Protein AF-S7PYQ0-F1 (afdb_monomer)

Nearest PDB structures (foldseek):
  3lf5-assembly1_A  TM=9.690E-01  e=8.064E-12  Homo sapiens
  8tgb-assembly2_B  TM=9.389E-01  e=3.617E-11  Oryza sativa Japonica Group
  2i89-assembly3_C  TM=8.580E-01  e=1.262E-07  Rattus norvegicus
  2ibj-assembly1_A  TM=8.637E-01  e=1.438E-07  Musca domestica
  1cyo-assembly1_A  TM=8.491E-01  e=2.270E-07  Bos taurus

Structure (mmCIF, N/CA/C/O backbone):
data_AF-S7PYQ0-F1
#
_entry.id   AF-S7PYQ0-F1
#
loop_
_atom_site.group_PDB
_atom_site.id
_atom_site.type_symbol
_atom_site.label_atom_id
_atom_site.label_alt_id
_atom_site.label_comp_id
_atom_site.label_asym_id
_atom_site.label_entity_id
_atom_site.label_seq_id
_atom_site.pdbx_PDB_ins_code
_atom_site.Cartn_x
_atom_site.Cartn_y
_atom_site.Cartn_z
_atom_site.occupancy
_atom_site.B_iso_or_equiv
_atom_site.auth_seq_id
_atom_site.auth_comp_id
_atom_site.auth_asym_id
_atom_site.auth_atom_id
_atom_site.pdbx_PDB_model_num
ATOM 1 N N . MET A 1 1 ? -41.844 -44.308 29.711 1.00 51.78 1 MET A N 1
ATOM 2 C CA . MET A 1 1 ? -41.879 -43.709 28.362 1.00 51.78 1 MET A CA 1
ATOM 3 C C . MET A 1 1 ? -42.230 -42.239 28.506 1.00 51.78 1 MET A C 1
ATOM 5 O O . MET A 1 1 ? -43.308 -41.941 29.000 1.00 51.78 1 MET A O 1
ATOM 9 N N . SER A 1 2 ? -41.301 -41.345 28.179 1.00 59.66 2 SER A N 1
ATOM 10 C CA . SER A 1 2 ? -41.496 -39.891 28.259 1.00 59.66 2 SER A CA 1
ATOM 11 C C . SER A 1 2 ? -42.365 -39.389 27.097 1.00 59.66 2 SER A C 1
ATOM 13 O O . SER A 1 2 ? -42.180 -39.882 25.983 1.00 59.66 2 SER A O 1
ATOM 15 N N . PRO A 1 3 ? -43.276 -38.420 27.299 1.00 62.03 3 PRO A N 1
ATOM 16 C CA . PRO A 1 3 ? -43.947 -37.753 26.190 1.00 62.03 3 PRO A CA 1
ATOM 17 C C . PRO A 1 3 ? -43.006 -36.741 25.517 1.00 62.03 3 PRO A C 1
ATOM 19 O O . PRO A 1 3 ? -42.292 -35.994 26.187 1.00 62.03 3 PRO A O 1
ATOM 22 N N . ALA A 1 4 ? -42.994 -36.752 24.184 1.00 67.38 4 ALA A N 1
ATOM 23 C CA . ALA A 1 4 ? -42.226 -35.833 23.349 1.00 67.38 4 ALA A CA 1
ATOM 24 C C . ALA A 1 4 ? -42.815 -34.404 23.391 1.00 67.38 4 ALA A C 1
ATOM 26 O O . ALA A 1 4 ? -44.036 -34.259 23.498 1.00 67.38 4 ALA A O 1
ATOM 27 N N . PRO A 1 5 ? -41.983 -33.350 23.297 1.00 67.81 5 PRO A N 1
ATOM 28 C CA . PRO A 1 5 ? -42.461 -31.971 23.241 1.00 67.81 5 PRO A CA 1
ATOM 29 C C . PRO A 1 5 ? -43.091 -31.638 21.871 1.00 67.81 5 PRO A C 1
ATOM 31 O O . PRO A 1 5 ? -42.681 -32.206 20.856 1.00 67.81 5 PRO A O 1
ATOM 34 N N . PRO A 1 6 ? -44.072 -30.715 21.818 1.00 64.56 6 PRO A N 1
ATOM 35 C CA . PRO A 1 6 ? -44.697 -30.283 20.569 1.00 64.56 6 PRO A CA 1
ATOM 36 C C . PRO A 1 6 ? -43.739 -29.428 19.723 1.00 64.56 6 PRO A C 1
ATOM 38 O O . PRO A 1 6 ? -42.989 -28.606 20.249 1.00 64.56 6 PRO A O 1
ATOM 41 N N . ALA A 1 7 ? -43.777 -29.628 18.404 1.00 68.50 7 ALA A N 1
ATOM 42 C CA . ALA A 1 7 ? -42.989 -28.876 17.429 1.00 68.50 7 ALA A CA 1
ATOM 43 C C . ALA A 1 7 ? -43.447 -27.401 17.331 1.00 68.50 7 ALA A C 1
ATOM 45 O O . ALA A 1 7 ? -44.652 -27.143 17.400 1.00 68.50 7 ALA A O 1
ATOM 46 N N . PRO A 1 8 ? -42.527 -26.433 17.150 1.00 59.94 8 PRO A N 1
ATOM 47 C CA . PRO A 1 8 ? -42.876 -25.026 16.962 1.00 59.94 8 PRO A CA 1
ATOM 48 C C . PRO A 1 8 ? -43.425 -24.747 15.550 1.00 59.94 8 PRO A C 1
ATOM 50 O O . PRO A 1 8 ? -42.997 -25.353 14.568 1.00 59.94 8 PRO A O 1
ATOM 53 N N . ALA A 1 9 ? -44.390 -23.826 15.475 1.00 65.44 9 ALA A N 1
ATOM 54 C CA . ALA A 1 9 ? -45.051 -23.362 14.253 1.00 65.44 9 ALA A CA 1
ATOM 55 C C . ALA A 1 9 ? -44.081 -22.644 13.283 1.00 65.44 9 ALA A C 1
ATOM 57 O O . ALA A 1 9 ? -43.106 -22.050 13.745 1.00 65.44 9 ALA A O 1
ATOM 58 N N . PRO A 1 10 ? -44.338 -22.656 11.959 1.00 59.62 10 PRO A N 1
ATOM 59 C CA . PRO A 1 10 ? -43.508 -21.941 10.992 1.00 59.62 10 PRO A CA 1
ATOM 60 C C . PRO A 1 10 ? -43.774 -20.426 11.032 1.00 59.62 10 PRO A C 1
ATOM 62 O O . PRO A 1 10 ? -44.920 -19.984 10.951 1.00 59.62 10 PRO A O 1
ATOM 65 N N . GLU A 1 11 ? -42.705 -19.636 11.140 1.00 59.31 11 GLU A N 1
ATOM 66 C CA . GLU A 1 11 ? -42.735 -18.176 10.994 1.00 59.31 11 GLU A CA 1
ATOM 67 C C . GLU A 1 11 ? -43.002 -17.757 9.530 1.00 59.31 11 GLU A C 1
ATOM 69 O O . GLU A 1 11 ? -42.618 -18.476 8.601 1.00 59.31 11 GLU A O 1
ATOM 74 N N . PRO A 1 12 ? -43.670 -16.609 9.295 1.00 56.03 12 PRO A N 1
ATOM 75 C CA . PRO A 1 12 ? -44.055 -16.159 7.961 1.00 56.03 12 PRO A CA 1
ATOM 76 C C . PRO A 1 12 ? -42.861 -15.625 7.154 1.00 56.03 12 PRO A C 1
ATOM 78 O O . PRO A 1 12 ? -42.094 -14.778 7.608 1.00 56.03 12 PRO A O 1
ATOM 81 N N . THR A 1 13 ? -42.744 -16.095 5.915 1.00 50.16 13 THR A N 1
ATOM 82 C CA . THR A 1 13 ? -41.804 -15.607 4.896 1.00 50.16 13 THR A CA 1
ATOM 83 C C . THR A 1 13 ? -42.065 -14.133 4.544 1.00 50.16 13 THR A C 1
ATOM 85 O O . THR A 1 13 ? -43.224 -13.790 4.299 1.00 50.16 13 THR A O 1
ATOM 88 N N . PRO A 1 14 ? -41.042 -13.264 4.428 1.00 47.12 14 PRO A N 1
ATOM 89 C CA . PRO A 1 14 ? -41.227 -11.920 3.890 1.00 47.12 14 PRO A CA 1
ATOM 90 C C . PRO A 1 14 ? -41.387 -11.959 2.361 1.00 47.12 14 PRO A C 1
ATOM 92 O O . PRO A 1 14 ? -40.495 -12.400 1.635 1.00 47.12 14 PRO A O 1
ATOM 95 N N . SER A 1 15 ? -42.545 -11.497 1.890 1.00 49.06 15 SER A N 1
ATOM 96 C CA . SER A 1 15 ? -42.868 -11.254 0.483 1.00 49.06 15 SER A CA 1
ATOM 97 C C . SER A 1 15 ? -42.013 -10.120 -0.084 1.00 49.06 15 SER A C 1
ATOM 99 O O . SER A 1 15 ? -41.954 -9.036 0.492 1.00 49.06 15 SER A O 1
ATOM 101 N N . VAL A 1 16 ? -41.372 -10.362 -1.226 1.00 47.47 16 VAL A N 1
ATOM 102 C CA . VAL A 1 16 ? -40.674 -9.336 -2.010 1.00 47.47 16 VAL A CA 1
ATOM 103 C C . VAL A 1 16 ? -41.664 -8.789 -3.039 1.00 47.47 16 VAL A C 1
ATOM 105 O O . VAL A 1 16 ? -42.005 -9.484 -3.994 1.00 47.47 16 VAL A O 1
ATOM 108 N N . GLU A 1 17 ? -42.152 -7.566 -2.825 1.00 45.47 17 GLU A N 1
ATOM 109 C CA . GLU A 1 17 ? -42.854 -6.786 -3.849 1.00 45.47 17 GLU A CA 1
ATOM 110 C C . GLU A 1 17 ? -41.834 -6.281 -4.876 1.00 45.47 17 GLU A C 1
ATOM 112 O O . GLU A 1 17 ? -40.910 -5.531 -4.559 1.00 45.47 17 GLU A O 1
ATOM 117 N N . VAL A 1 18 ? -41.999 -6.738 -6.114 1.00 44.53 18 VAL A N 1
ATOM 118 C CA . VAL A 1 18 ? -41.287 -6.250 -7.294 1.00 44.53 18 VAL A CA 1
ATOM 119 C C . VAL A 1 18 ? -42.045 -5.024 -7.794 1.00 44.53 18 VAL A C 1
ATOM 121 O O . VAL A 1 18 ? -43.186 -5.147 -8.228 1.00 44.53 18 VAL A O 1
ATOM 124 N N . VAL A 1 19 ? -41.423 -3.848 -7.712 1.00 45.53 19 VAL A N 1
ATOM 125 C CA . VAL A 1 19 ? -41.952 -2.616 -8.310 1.00 45.53 19 VAL A CA 1
ATOM 126 C C . VAL A 1 19 ? -41.327 -2.454 -9.694 1.00 45.53 19 VAL A C 1
ATOM 128 O O . VAL A 1 19 ? -40.112 -2.293 -9.819 1.00 45.53 19 VAL A O 1
ATOM 131 N N . GLU A 1 20 ? -42.166 -2.547 -10.725 1.00 49.53 20 GLU A N 1
ATOM 132 C CA . GLU A 1 20 ? -41.850 -2.207 -12.116 1.00 49.53 20 GLU A CA 1
ATOM 133 C C . GLU A 1 20 ? -41.595 -0.693 -12.263 1.00 49.53 20 GLU A C 1
ATOM 135 O O . GLU A 1 20 ? -42.280 0.102 -11.615 1.00 49.53 20 GLU A O 1
ATOM 140 N N . PRO A 1 21 ? -40.651 -0.250 -13.114 1.00 47.22 21 PRO A N 1
ATOM 141 C CA . PRO A 1 21 ? -40.500 1.164 -13.430 1.00 47.22 21 PRO A CA 1
ATOM 142 C C . PRO A 1 21 ? -41.501 1.590 -14.515 1.00 47.22 21 PRO A C 1
ATOM 144 O O . PRO A 1 21 ? -41.584 0.971 -15.574 1.00 47.22 21 PRO A O 1
ATOM 147 N N . GLN A 1 22 ? -42.245 2.663 -14.238 1.00 38.47 22 GLN A N 1
ATOM 148 C CA . GLN A 1 22 ? -43.145 3.319 -15.186 1.00 38.47 22 GLN A CA 1
ATOM 149 C C . GLN A 1 22 ? -42.360 4.257 -16.115 1.00 38.47 22 GLN A C 1
ATOM 151 O O . GLN A 1 22 ? -41.608 5.112 -15.646 1.00 38.47 22 GLN A O 1
ATOM 156 N N . ASP A 1 23 ? -42.568 4.071 -17.420 1.00 44.78 23 ASP A N 1
ATOM 157 C CA . ASP A 1 23 ? -42.323 5.043 -18.486 1.00 44.78 23 ASP A CA 1
ATOM 158 C C . ASP A 1 23 ? -43.187 6.291 -18.264 1.00 44.78 23 ASP A C 1
ATOM 160 O O . ASP A 1 23 ? -44.405 6.173 -18.151 1.00 44.78 23 ASP A O 1
ATOM 164 N N . ASP A 1 24 ? -42.577 7.474 -18.291 1.00 42.03 24 ASP A N 1
ATOM 165 C CA . ASP A 1 24 ? -43.258 8.670 -18.778 1.00 42.03 24 ASP A CA 1
ATOM 166 C C . ASP A 1 24 ? -42.262 9.528 -19.560 1.00 42.03 24 ASP A C 1
ATOM 168 O O . ASP A 1 24 ? -41.144 9.823 -19.130 1.00 42.03 24 ASP A O 1
ATOM 172 N N . SER A 1 25 ? -42.690 9.825 -20.776 1.00 36.09 25 SER A N 1
ATOM 173 C CA . SER A 1 25 ? -41.955 10.416 -21.874 1.00 36.09 25 SER A CA 1
ATOM 174 C C . SER A 1 25 ? -42.576 11.780 -22.118 1.00 36.09 25 SER A C 1
ATOM 176 O O . SER A 1 25 ? -43.709 11.824 -22.578 1.00 36.09 25 SER A O 1
ATOM 178 N N . ASP A 1 26 ? -41.834 12.865 -21.893 1.00 44.50 26 ASP A N 1
ATOM 179 C CA . ASP A 1 26 ? -42.203 14.187 -22.401 1.00 44.50 26 ASP A CA 1
ATOM 180 C C . ASP A 1 26 ? -41.042 14.786 -23.202 1.00 44.50 26 ASP A C 1
ATOM 182 O O . ASP A 1 26 ? -39.945 15.054 -22.706 1.00 44.50 26 ASP A O 1
ATOM 186 N N . ASP A 1 27 ? -41.348 14.911 -24.487 1.00 37.69 27 ASP A N 1
ATOM 187 C CA . ASP A 1 27 ? -40.616 15.492 -25.599 1.00 37.69 27 ASP A CA 1
ATOM 188 C C . ASP A 1 27 ? -40.580 17.023 -25.476 1.00 37.69 27 ASP A C 1
ATOM 190 O O . ASP A 1 27 ? -41.619 17.659 -25.333 1.00 37.69 27 ASP A O 1
ATOM 194 N N . GLU A 1 28 ? -39.396 17.624 -25.591 1.00 45.97 28 GLU A N 1
ATOM 195 C CA . GLU A 1 28 ? -39.261 18.976 -26.139 1.00 45.97 28 GLU A CA 1
ATOM 196 C C . GLU A 1 28 ? -38.153 18.929 -27.190 1.00 45.97 28 GLU A C 1
ATOM 198 O O . GLU A 1 28 ? -36.952 18.832 -26.918 1.00 45.97 28 GLU A O 1
ATOM 203 N N . THR A 1 29 ? -38.622 18.931 -28.430 1.00 44.19 29 THR A N 1
ATOM 204 C CA . THR A 1 29 ? -37.847 18.909 -29.656 1.00 44.19 29 THR A CA 1
ATOM 205 C C . THR A 1 29 ? -37.134 20.253 -29.866 1.00 44.19 29 THR A C 1
ATOM 207 O O . THR A 1 29 ? -37.759 21.240 -30.247 1.00 44.19 29 THR A O 1
ATOM 210 N N . VAL A 1 30 ? -35.801 20.273 -29.754 1.00 47.19 30 VAL A N 1
ATOM 211 C CA . VAL A 1 30 ? -34.944 21.257 -30.446 1.00 47.19 30 VAL A CA 1
ATOM 212 C C . VAL A 1 30 ? -34.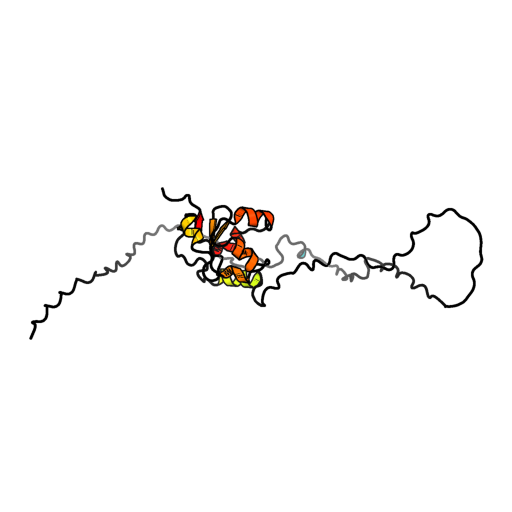018 20.546 -31.432 1.00 47.19 30 VAL A C 1
ATOM 214 O O . VAL A 1 30 ? -32.891 20.162 -31.143 1.00 47.19 30 VAL A O 1
ATOM 217 N N . LYS A 1 31 ? -34.562 20.369 -32.634 1.00 42.94 31 LYS A N 1
ATOM 218 C CA . LYS A 1 31 ? -33.848 20.346 -33.915 1.00 42.94 31 LYS A CA 1
ATOM 219 C C . LYS A 1 31 ? -33.028 21.652 -34.028 1.00 42.94 31 LYS A C 1
ATOM 221 O O . LYS A 1 31 ? -33.532 22.704 -33.654 1.00 42.94 31 LYS A O 1
ATOM 226 N N . ASP A 1 32 ? -31.763 21.685 -34.441 1.00 38.59 32 ASP A N 1
ATOM 227 C CA . ASP A 1 32 ? -31.315 21.291 -35.773 1.00 38.59 32 ASP A CA 1
ATOM 228 C C . ASP A 1 32 ? -29.765 21.421 -35.898 1.00 38.59 32 ASP A C 1
ATOM 230 O O . ASP A 1 32 ? -29.163 22.369 -35.397 1.00 38.59 32 ASP A O 1
ATOM 234 N N . GLU A 1 33 ? -29.171 20.446 -36.602 1.00 47.34 33 GLU A N 1
ATOM 235 C CA . GLU A 1 33 ? -27.943 20.457 -37.437 1.00 47.34 33 GLU A CA 1
ATOM 236 C C . GLU A 1 33 ? -26.549 20.798 -36.849 1.00 47.34 33 GLU A C 1
ATOM 238 O O . GLU A 1 33 ? -26.145 21.954 -36.771 1.00 47.34 33 GLU A O 1
ATOM 243 N N . HIS A 1 34 ? -25.707 19.765 -36.674 1.00 48.41 34 HIS A N 1
ATOM 244 C CA . HIS A 1 34 ? -24.419 19.691 -37.390 1.00 48.41 34 HIS A CA 1
ATOM 245 C C . HIS A 1 34 ? -23.888 18.243 -37.447 1.00 48.41 34 HIS A C 1
ATOM 247 O O . HIS A 1 34 ? -23.404 17.707 -36.457 1.00 48.41 34 HIS A O 1
ATOM 253 N N . SER A 1 35 ? -24.058 17.637 -38.625 1.00 46.25 35 SER A N 1
ATOM 254 C CA . SER A 1 35 ? -23.230 16.605 -39.274 1.00 46.25 35 SER A CA 1
ATOM 255 C C . SER A 1 35 ? -22.251 15.772 -38.433 1.00 46.25 35 SER A C 1
ATOM 257 O O . SER A 1 35 ? -21.251 16.282 -37.930 1.00 46.25 35 SER A O 1
ATOM 259 N N . ASP A 1 36 ? -22.485 14.456 -38.464 1.00 52.16 36 ASP A N 1
ATOM 260 C CA . ASP A 1 36 ? -21.473 13.401 -38.400 1.00 52.16 36 ASP A CA 1
ATOM 261 C C . ASP A 1 36 ? -20.170 13.789 -39.111 1.00 52.16 36 ASP A C 1
ATOM 263 O O . ASP A 1 36 ? -20.138 13.940 -40.332 1.00 52.16 36 ASP A O 1
ATOM 267 N N . ASP A 1 37 ? -19.082 13.855 -38.349 1.00 50.97 37 ASP A N 1
ATOM 268 C CA . ASP A 1 37 ? -17.736 13.608 -38.862 1.00 50.97 37 ASP A CA 1
ATOM 269 C C . ASP A 1 37 ? -16.906 12.980 -37.726 1.00 50.97 37 ASP A C 1
ATOM 271 O O . ASP A 1 37 ? -15.962 13.556 -37.184 1.00 50.97 37 ASP A O 1
ATOM 275 N N . ASP A 1 38 ? -17.300 11.762 -37.328 1.00 59.62 38 ASP A N 1
ATOM 276 C CA . ASP A 1 38 ? -16.468 10.820 -36.558 1.00 59.62 38 ASP A CA 1
ATOM 277 C C . ASP A 1 38 ? -15.380 10.234 -37.484 1.00 59.62 38 ASP A C 1
ATOM 279 O O . ASP A 1 38 ? -15.259 9.031 -37.717 1.00 59.62 38 ASP A O 1
ATOM 283 N N . GLN A 1 39 ? -14.613 11.130 -38.106 1.00 55.75 39 GLN A N 1
ATOM 284 C CA . GLN A 1 39 ? -13.459 10.790 -38.914 1.00 55.75 39 GLN A CA 1
ATOM 285 C C . GLN A 1 39 ? -12.224 10.993 -38.030 1.00 55.75 39 GLN A C 1
ATOM 287 O O . GLN A 1 39 ? -11.944 12.120 -37.603 1.00 55.75 39 GLN A O 1
ATOM 292 N N . PRO A 1 40 ? -11.445 9.934 -37.735 1.00 54.66 40 PRO A N 1
ATOM 293 C CA . PRO A 1 40 ? -10.231 10.096 -36.952 1.00 54.66 40 PRO A CA 1
ATOM 294 C C . PRO A 1 40 ? -9.313 11.087 -37.678 1.00 54.66 40 PRO A C 1
ATOM 296 O O . PRO A 1 40 ? -9.201 11.019 -38.909 1.00 54.66 40 PRO A O 1
ATOM 299 N N . PRO A 1 41 ? -8.644 12.010 -36.959 1.00 57.03 41 PRO A N 1
ATOM 300 C CA . PRO A 1 41 ? -7.782 12.987 -37.601 1.00 57.03 41 PRO A CA 1
ATOM 301 C C . PRO A 1 41 ? -6.747 12.237 -38.437 1.00 57.03 41 PRO A C 1
ATOM 303 O O . PRO A 1 41 ? -5.990 11.414 -37.916 1.00 57.03 41 PRO A O 1
ATOM 306 N N . ALA A 1 42 ? -6.732 12.494 -39.747 1.00 64.56 42 ALA A N 1
ATOM 307 C CA . ALA A 1 42 ? -5.732 11.919 -40.626 1.00 64.56 42 ALA A CA 1
ATOM 308 C C . ALA A 1 42 ? -4.363 12.387 -40.132 1.00 64.56 42 ALA A C 1
ATOM 310 O O . ALA A 1 42 ? -4.027 13.571 -40.199 1.00 64.56 42 ALA A O 1
ATOM 311 N N . PHE A 1 43 ? -3.585 11.456 -39.584 1.00 56.38 43 PHE A N 1
ATOM 312 C CA . PHE A 1 43 ? -2.208 11.741 -39.245 1.00 56.38 43 PHE A CA 1
ATOM 313 C C . PHE A 1 43 ? -1.416 11.872 -40.546 1.00 56.38 43 PHE A C 1
ATOM 315 O O . PHE A 1 43 ? -1.484 10.982 -41.398 1.00 56.38 43 PHE A O 1
ATOM 322 N N . PRO A 1 44 ? -0.638 12.949 -40.700 1.00 64.81 44 PRO A N 1
ATOM 323 C CA . PRO A 1 44 ? -0.335 13.968 -39.694 1.00 64.81 44 PRO A CA 1
ATOM 324 C C . PRO A 1 44 ? -1.271 15.194 -39.715 1.00 64.81 44 PRO A C 1
ATOM 326 O O . PRO A 1 44 ? -1.745 15.606 -40.770 1.00 64.81 44 PRO A O 1
ATOM 329 N N . ALA A 1 45 ? -1.486 15.793 -38.534 1.00 60.62 45 ALA A N 1
ATOM 330 C CA . ALA A 1 45 ? -2.404 16.915 -38.297 1.00 60.62 45 ALA A CA 1
ATOM 331 C C . ALA A 1 45 ? -2.230 18.092 -39.282 1.00 60.62 45 ALA A C 1
ATOM 333 O O . ALA A 1 45 ? -1.138 18.325 -39.793 1.00 60.62 45 ALA A O 1
ATOM 334 N N . LEU A 1 46 ? -3.289 18.887 -39.488 1.00 58.28 46 LEU A N 1
ATOM 335 C CA . LEU A 1 46 ? -3.330 20.018 -40.438 1.00 58.28 46 LEU A CA 1
ATOM 336 C C . LEU A 1 46 ? -2.198 21.048 -40.264 1.00 58.28 46 LEU A C 1
ATOM 338 O O . LEU A 1 46 ? -1.766 21.645 -41.247 1.00 58.28 46 LEU A O 1
ATOM 342 N N . SER A 1 47 ? -1.684 21.212 -39.043 1.00 58.97 47 SER A N 1
ATOM 343 C CA . SER A 1 47 ? -0.558 22.105 -38.723 1.00 58.97 47 SER A CA 1
ATOM 344 C C . SER A 1 47 ? 0.792 21.379 -38.645 1.00 58.97 47 SER A C 1
ATOM 346 O O . SER A 1 47 ? 1.782 21.952 -38.192 1.00 58.97 47 SER A O 1
ATOM 348 N N . SER A 1 48 ? 0.848 20.102 -39.034 1.00 51.84 48 SER A N 1
ATOM 349 C CA . SER A 1 48 ? 2.068 19.304 -38.982 1.00 51.84 48 SER A CA 1
ATOM 350 C C . SER A 1 48 ? 3.020 19.700 -40.102 1.00 51.84 48 SER A C 1
ATOM 352 O O . SER A 1 48 ? 2.662 19.723 -41.283 1.00 51.84 48 SER A O 1
ATOM 354 N N . ALA A 1 49 ? 4.280 19.917 -39.728 1.00 58.44 49 ALA A N 1
ATOM 355 C CA . ALA A 1 49 ? 5.380 20.212 -40.643 1.00 58.44 49 ALA A CA 1
ATOM 356 C C . ALA A 1 49 ? 5.576 19.141 -41.740 1.00 58.44 49 ALA A C 1
ATOM 358 O O . ALA A 1 49 ? 6.241 19.395 -42.739 1.00 58.44 49 ALA A O 1
ATOM 359 N N . GLN A 1 50 ? 4.971 17.958 -41.588 1.00 59.62 50 GLN A N 1
ATOM 360 C CA . GLN A 1 50 ? 5.041 16.847 -42.540 1.00 59.62 50 GLN A CA 1
ATOM 361 C C . GLN A 1 50 ? 4.221 17.050 -43.832 1.00 59.62 50 GLN A C 1
ATOM 363 O O . GLN A 1 50 ? 4.386 16.263 -44.760 1.00 59.62 50 GLN A O 1
ATOM 368 N N . ARG A 1 51 ? 3.348 18.070 -43.926 1.00 58.91 51 ARG A N 1
ATOM 369 C CA . ARG A 1 51 ? 2.465 18.286 -45.098 1.00 58.91 51 ARG A CA 1
ATOM 370 C C . ARG A 1 51 ? 2.931 19.385 -46.069 1.00 58.91 51 ARG A C 1
ATOM 372 O O . ARG A 1 51 ? 2.294 19.594 -47.099 1.00 58.91 51 ARG A O 1
ATOM 379 N N . ALA A 1 52 ? 4.029 20.087 -45.788 1.00 50.16 52 ALA A N 1
ATOM 380 C CA . ALA A 1 52 ? 4.564 21.095 -46.704 1.00 50.16 52 ALA A CA 1
ATOM 381 C C . ALA A 1 52 ? 5.301 20.429 -47.890 1.00 50.16 52 ALA A C 1
ATOM 383 O O . ALA A 1 52 ? 6.364 19.840 -47.714 1.00 50.16 52 ALA A O 1
ATOM 384 N N . GLY A 1 53 ? 4.741 20.514 -49.102 1.00 56.09 53 GLY A N 1
ATOM 385 C CA . GLY A 1 53 ? 5.461 20.280 -50.371 1.00 56.09 53 GLY A CA 1
ATOM 386 C C . GLY A 1 53 ? 5.869 21.611 -51.036 1.00 56.09 53 GLY A C 1
ATOM 387 O O . GLY A 1 53 ? 5.407 22.649 -50.560 1.00 56.09 53 GLY A O 1
ATOM 388 N N . PRO A 1 54 ? 6.663 21.644 -52.135 1.00 53.09 54 PRO A N 1
ATOM 389 C CA . PRO A 1 54 ? 7.094 20.537 -52.996 1.00 53.09 54 PRO A CA 1
ATOM 390 C C . PRO A 1 54 ? 8.629 20.364 -53.146 1.00 53.09 54 PRO A C 1
ATOM 392 O O . PRO A 1 54 ? 9.420 21.280 -52.954 1.00 53.09 54 PRO A O 1
ATOM 395 N N . SER A 1 55 ? 9.012 19.148 -53.553 1.00 51.12 55 SER A N 1
ATOM 396 C CA . SER A 1 55 ? 10.265 18.723 -54.210 1.00 51.12 55 SER A CA 1
ATOM 397 C C . SER A 1 55 ? 11.608 19.308 -53.738 1.00 51.12 55 SER A C 1
ATOM 399 O O . SER A 1 55 ? 12.173 20.212 -54.345 1.00 51.12 55 SER A O 1
ATOM 401 N N . SER A 1 56 ? 12.242 18.618 -52.799 1.00 46.22 56 SER A N 1
ATOM 402 C CA . SER A 1 56 ? 13.571 18.055 -53.048 1.00 46.22 56 SER A CA 1
ATOM 403 C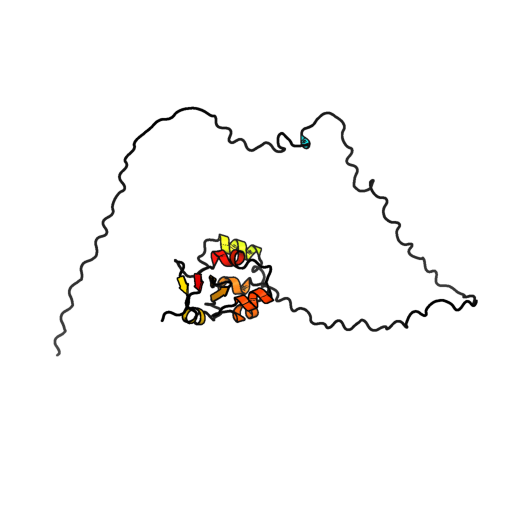 C . SER A 1 56 ? 13.757 16.938 -52.041 1.00 46.22 56 SER A C 1
ATOM 405 O O . SER A 1 56 ? 13.602 17.155 -50.843 1.00 46.22 56 SER A O 1
ATOM 407 N N . VAL A 1 57 ? 13.994 15.727 -52.529 1.00 56.44 57 VAL A N 1
ATOM 408 C CA . VAL A 1 57 ? 14.281 14.566 -51.689 1.00 56.44 57 VAL A CA 1
ATOM 409 C C . VAL A 1 57 ? 15.434 14.954 -50.757 1.00 56.44 57 VAL A C 1
ATOM 411 O O . VAL A 1 57 ? 16.533 15.192 -51.268 1.00 56.44 57 VAL A O 1
ATOM 414 N N . PRO A 1 58 ? 15.266 15.032 -49.423 1.00 50.03 58 PRO A N 1
ATOM 415 C CA . PRO A 1 58 ? 16.438 15.033 -48.582 1.00 50.03 58 PRO A CA 1
ATOM 416 C C . PRO A 1 58 ? 17.009 13.629 -48.737 1.00 50.03 58 PRO A C 1
ATOM 418 O O . PRO A 1 58 ? 16.383 12.636 -48.360 1.00 50.03 58 PRO A O 1
ATOM 421 N N . ARG A 1 59 ? 18.176 13.526 -49.378 1.00 58.16 59 ARG A N 1
ATOM 422 C CA . ARG A 1 59 ? 19.003 12.330 -49.243 1.00 58.16 59 ARG A CA 1
ATOM 423 C C . ARG A 1 59 ? 19.072 12.061 -47.748 1.00 58.16 59 ARG A C 1
ATOM 425 O O . ARG A 1 59 ? 19.486 12.944 -47.001 1.00 58.16 59 ARG A O 1
ATOM 432 N N . ILE A 1 60 ? 18.597 10.894 -47.328 1.00 53.22 60 ILE A N 1
ATOM 433 C CA . ILE A 1 60 ? 18.810 10.398 -45.975 1.00 53.22 60 ILE A CA 1
ATOM 434 C C . ILE A 1 60 ? 20.329 10.361 -45.825 1.00 53.22 60 ILE A C 1
ATOM 436 O O . ILE A 1 60 ? 20.986 9.458 -46.340 1.00 53.22 60 ILE A O 1
ATOM 440 N N . LEU A 1 61 ? 20.896 11.406 -45.226 1.00 45.47 61 LEU A N 1
ATOM 441 C CA . LEU A 1 61 ? 22.263 11.372 -44.756 1.00 45.47 61 LEU A CA 1
ATOM 442 C C . LEU A 1 61 ? 22.211 10.395 -43.598 1.00 45.47 61 LEU A C 1
ATOM 444 O O . LEU A 1 61 ? 21.647 10.678 -42.543 1.00 45.47 61 LEU A O 1
ATOM 448 N N . THR A 1 62 ? 22.704 9.190 -43.848 1.00 59.69 62 THR A N 1
ATOM 449 C CA . THR A 1 62 ? 23.015 8.266 -42.773 1.00 59.69 62 THR A CA 1
ATOM 450 C C . THR A 1 62 ? 23.935 8.990 -41.795 1.00 59.69 62 THR A C 1
ATOM 452 O O . THR A 1 62 ? 24.835 9.721 -42.213 1.00 59.69 62 THR A O 1
ATOM 455 N N . ASP A 1 63 ? 23.710 8.749 -40.507 1.00 49.09 63 ASP A N 1
ATOM 456 C CA . ASP A 1 63 ? 24.409 9.266 -39.314 1.00 49.09 63 ASP A CA 1
ATOM 457 C C . ASP A 1 63 ? 25.958 9.170 -39.359 1.00 49.09 63 ASP A C 1
ATOM 459 O O . ASP A 1 63 ? 26.668 9.623 -38.472 1.00 49.09 63 ASP A O 1
ATOM 463 N N . THR A 1 64 ? 26.507 8.594 -40.426 1.00 52.88 64 THR A N 1
ATOM 464 C CA . THR A 1 64 ? 27.933 8.474 -40.741 1.00 52.88 64 THR A CA 1
ATOM 465 C C . THR A 1 64 ? 28.568 9.770 -41.270 1.00 52.88 64 THR A C 1
ATOM 467 O O .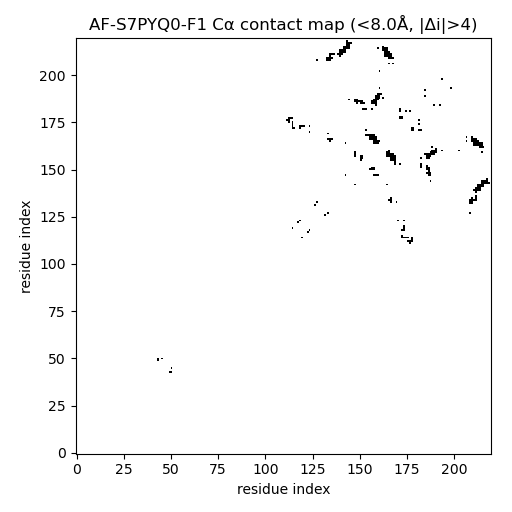 THR A 1 64 ? 29.783 9.905 -41.195 1.00 52.88 64 THR A O 1
ATOM 470 N N . GLU A 1 65 ? 27.789 10.723 -41.799 1.00 57.44 65 GLU A N 1
ATOM 471 C CA . GLU A 1 65 ? 28.328 11.948 -42.429 1.00 57.44 65 GLU A CA 1
ATOM 472 C C . GLU A 1 65 ? 28.406 13.166 -41.485 1.00 57.44 65 GLU A C 1
ATOM 474 O O . GLU A 1 65 ? 29.080 14.141 -41.811 1.00 57.44 65 GLU A O 1
ATOM 479 N N . LEU A 1 66 ? 27.744 13.152 -40.317 1.00 58.84 66 LEU A N 1
ATOM 480 C CA . LEU A 1 66 ? 27.682 14.343 -39.450 1.00 58.84 66 LEU A CA 1
ATOM 481 C C . LEU A 1 66 ? 28.810 14.444 -38.416 1.00 58.84 66 LEU A C 1
ATOM 483 O O . LEU A 1 66 ? 28.997 15.504 -37.820 1.00 58.84 66 LEU A O 1
ATOM 487 N N . MET A 1 67 ? 29.562 13.371 -38.179 1.00 62.59 67 MET A N 1
ATOM 488 C CA . MET A 1 67 ? 30.670 13.377 -37.227 1.00 62.59 67 MET A CA 1
ATOM 489 C C . MET A 1 67 ? 31.770 12.435 -37.727 1.00 62.59 67 MET A C 1
ATOM 491 O O . MET A 1 67 ? 31.507 11.240 -37.873 1.00 62.59 67 MET A O 1
ATOM 495 N N . PRO A 1 68 ? 33.009 12.909 -37.971 1.00 64.62 68 PRO A N 1
ATOM 496 C CA . PRO A 1 68 ? 34.116 11.983 -38.156 1.00 64.62 68 PRO A CA 1
ATOM 497 C C . PRO A 1 68 ? 34.231 11.112 -36.893 1.00 64.62 68 PRO A C 1
ATOM 499 O O . PRO A 1 68 ? 34.114 11.641 -35.780 1.00 64.62 68 PRO A O 1
ATOM 502 N N . PRO A 1 69 ? 34.444 9.789 -37.026 1.00 63.50 69 PRO A N 1
ATOM 503 C CA . PRO A 1 69 ? 34.646 8.932 -35.870 1.00 63.50 69 PRO A CA 1
ATOM 504 C C . PRO A 1 69 ? 35.822 9.474 -35.045 1.00 63.50 69 PRO A C 1
ATOM 506 O O . PRO A 1 69 ? 36.818 9.921 -35.628 1.00 63.50 69 PRO A O 1
ATOM 509 N N . PRO A 1 70 ? 35.737 9.457 -33.701 1.00 62.44 70 PRO A N 1
ATOM 510 C CA . PRO A 1 70 ? 36.849 9.884 -32.867 1.00 62.44 70 PRO A CA 1
ATOM 511 C C . PRO A 1 70 ? 38.098 9.081 -33.258 1.00 62.44 70 PRO A C 1
ATOM 513 O O . PRO A 1 70 ? 37.986 7.872 -33.500 1.00 62.44 70 PRO A O 1
ATOM 516 N N . PRO A 1 71 ? 39.278 9.723 -33.350 1.00 63.88 71 PRO A N 1
ATOM 517 C CA . PRO A 1 71 ? 40.499 9.031 -33.723 1.00 63.88 71 PRO A CA 1
ATOM 518 C C . PRO A 1 71 ? 40.693 7.855 -32.774 1.00 63.88 71 PRO A C 1
ATOM 520 O O . PRO A 1 71 ? 40.669 8.018 -31.550 1.00 63.88 71 PRO A O 1
ATOM 523 N N . GLN A 1 72 ? 40.837 6.657 -33.343 1.00 62.44 72 GLN A N 1
ATOM 524 C CA . GLN A 1 72 ? 41.108 5.476 -32.539 1.00 62.44 72 GLN A CA 1
ATOM 525 C C . GLN A 1 72 ? 42.387 5.742 -31.738 1.00 62.44 72 GLN A C 1
ATOM 527 O O . GLN A 1 72 ? 43.370 6.206 -32.328 1.00 62.44 72 GLN A O 1
ATOM 532 N N . PRO A 1 73 ? 42.401 5.496 -30.412 1.00 51.25 73 PRO A N 1
ATOM 533 C CA . PRO A 1 73 ? 43.632 5.613 -29.654 1.00 51.25 73 PRO A CA 1
ATOM 534 C C . PRO A 1 73 ? 44.629 4.671 -30.314 1.00 51.25 73 PRO A C 1
ATOM 536 O O . PRO A 1 73 ? 44.342 3.484 -30.483 1.00 51.25 73 PRO A O 1
ATOM 539 N N . SER A 1 74 ? 45.761 5.218 -30.752 1.00 54.44 74 SER A N 1
ATOM 540 C CA . SER A 1 74 ? 46.821 4.435 -31.362 1.00 54.44 74 SER A CA 1
ATOM 541 C C . SER A 1 74 ? 47.161 3.301 -30.403 1.00 54.44 74 SER A C 1
ATOM 543 O O . SER A 1 74 ? 47.687 3.514 -29.309 1.00 54.44 74 SER A O 1
ATOM 545 N N . LEU A 1 75 ? 46.805 2.075 -30.793 1.00 53.12 75 LEU A N 1
ATOM 546 C CA . LEU A 1 75 ? 47.330 0.883 -30.159 1.00 53.12 75 LEU A CA 1
ATOM 547 C C . LEU A 1 75 ? 48.826 0.945 -30.410 1.00 53.12 75 LEU A C 1
ATOM 549 O O . LEU A 1 75 ? 49.294 0.619 -31.497 1.00 53.12 75 LEU A O 1
ATOM 553 N N . ALA A 1 76 ? 49.555 1.463 -29.423 1.00 48.66 76 ALA A N 1
ATOM 554 C CA . ALA A 1 76 ? 50.997 1.474 -29.423 1.00 48.66 76 ALA A CA 1
ATOM 555 C C . ALA A 1 76 ? 51.438 0.031 -29.661 1.00 48.66 76 ALA A C 1
ATOM 557 O O . ALA A 1 76 ? 51.333 -0.826 -28.781 1.00 48.66 76 ALA A O 1
ATOM 558 N N . SER A 1 77 ? 51.882 -0.239 -30.883 1.00 53.25 77 SER A N 1
ATOM 559 C CA . SER A 1 77 ? 52.554 -1.462 -31.272 1.00 53.25 77 SER A CA 1
ATOM 560 C C . SER A 1 77 ? 53.843 -1.523 -30.463 1.00 53.25 77 SER A C 1
ATOM 562 O O . SER A 1 77 ? 54.868 -0.950 -30.834 1.00 53.25 77 SER A O 1
ATOM 564 N N . ARG A 1 78 ? 53.767 -2.138 -29.281 1.00 49.31 78 ARG A N 1
ATOM 565 C CA . ARG A 1 78 ? 54.925 -2.372 -28.423 1.00 49.31 78 ARG A CA 1
ATOM 566 C C . ARG A 1 78 ? 55.721 -3.512 -29.045 1.00 49.31 78 ARG A C 1
ATOM 568 O O . ARG A 1 78 ? 55.458 -4.676 -28.765 1.00 49.31 78 ARG A O 1
ATOM 575 N N . ASN A 1 79 ? 56.693 -3.166 -29.884 1.00 54.16 79 ASN A N 1
ATOM 576 C CA . ASN A 1 79 ? 57.777 -4.079 -30.227 1.00 54.16 79 ASN A CA 1
ATOM 577 C C . ASN A 1 79 ? 58.585 -4.373 -28.949 1.00 54.16 79 ASN A C 1
ATOM 579 O O . ASN A 1 79 ? 59.035 -3.429 -28.292 1.00 54.16 79 ASN A O 1
ATOM 583 N N . PRO A 1 80 ? 58.789 -5.642 -28.561 1.00 46.88 80 PRO A N 1
ATOM 584 C CA . PRO A 1 80 ? 59.671 -5.975 -27.452 1.00 46.88 80 PRO A CA 1
ATOM 585 C C . PRO A 1 80 ? 61.125 -5.917 -27.936 1.00 46.88 80 PRO A C 1
ATOM 587 O O . PRO A 1 80 ? 61.545 -6.765 -28.720 1.00 46.88 80 PRO A O 1
ATOM 590 N N . GLY A 1 81 ? 61.907 -4.933 -27.481 1.00 46.53 81 GLY A N 1
ATOM 591 C CA . GLY A 1 81 ? 63.343 -4.916 -27.778 1.00 46.53 81 GLY A CA 1
ATOM 592 C C . GLY A 1 81 ? 64.093 -3.626 -27.440 1.00 46.53 81 GLY A C 1
ATOM 593 O O . GLY A 1 81 ? 64.112 -2.705 -28.240 1.00 46.53 81 GLY A O 1
ATOM 594 N N . LEU A 1 82 ? 64.782 -3.662 -26.294 1.00 51.47 82 LEU A N 1
ATOM 595 C CA . LEU A 1 82 ? 66.089 -3.053 -25.980 1.00 51.47 82 LEU A CA 1
ATOM 596 C C . LEU A 1 82 ? 66.282 -1.516 -25.873 1.00 51.47 82 LEU A C 1
ATOM 598 O O . LEU A 1 82 ? 66.120 -0.748 -26.811 1.00 51.47 82 LEU A O 1
ATOM 602 N N . SER A 1 83 ? 66.859 -1.178 -24.708 1.00 46.41 83 SER A N 1
ATOM 603 C CA . SER A 1 83 ? 67.821 -0.106 -24.388 1.00 46.41 83 SER A CA 1
ATOM 604 C C . SER A 1 83 ? 67.327 1.312 -24.068 1.00 46.41 83 SER A C 1
ATOM 606 O O . SER A 1 83 ? 66.902 2.089 -24.913 1.00 46.41 83 SER A O 1
ATOM 608 N N . ALA A 1 84 ? 67.509 1.665 -22.791 1.00 51.06 84 ALA A N 1
ATOM 609 C CA . ALA A 1 84 ? 67.394 3.007 -22.232 1.00 51.06 84 ALA A CA 1
ATOM 610 C C . ALA A 1 84 ? 68.668 3.844 -22.458 1.00 51.06 84 ALA A C 1
ATOM 612 O O . ALA A 1 84 ? 69.770 3.294 -22.379 1.00 51.06 84 ALA A O 1
ATOM 613 N N . PRO A 1 85 ? 68.547 5.180 -22.538 1.00 47.38 85 PRO A N 1
ATOM 614 C CA . PRO A 1 85 ? 69.576 6.085 -22.050 1.00 47.38 85 PRO A CA 1
ATOM 615 C C . PRO A 1 85 ? 69.101 6.864 -20.812 1.00 47.38 85 PRO A C 1
ATOM 617 O O . PRO A 1 85 ? 67.934 7.225 -20.663 1.00 47.38 85 PRO A O 1
ATOM 620 N N . LYS A 1 86 ? 70.046 7.099 -19.899 1.00 56.25 86 LYS A N 1
ATOM 621 C CA . LYS A 1 86 ? 69.895 7.883 -18.670 1.00 56.25 86 LYS A CA 1
ATOM 622 C C . LYS A 1 86 ? 70.211 9.359 -18.948 1.00 56.25 86 LYS A C 1
ATOM 624 O O . LYS A 1 86 ? 71.303 9.645 -19.421 1.00 56.25 86 LYS A O 1
ATOM 629 N N . SER A 1 87 ? 69.336 10.273 -18.535 1.00 40.50 87 SER A N 1
ATOM 630 C CA . SER A 1 87 ? 69.674 11.656 -18.135 1.00 40.50 87 SER A CA 1
ATOM 631 C C . SER A 1 87 ? 68.456 12.244 -17.412 1.00 40.50 87 SER A C 1
ATOM 633 O O . SER A 1 87 ? 67.386 12.346 -17.998 1.00 40.50 87 SER A O 1
ATOM 635 N N . SER A 1 88 ? 68.489 12.332 -16.082 1.00 52.09 88 SER A N 1
ATOM 636 C CA . SER A 1 88 ? 68.890 13.519 -15.306 1.00 52.09 88 SER A CA 1
ATOM 637 C C . SER A 1 88 ? 67.950 14.712 -15.517 1.00 52.09 88 SER A C 1
ATOM 639 O O . SER A 1 88 ? 67.979 15.359 -16.558 1.00 52.09 88 SER A O 1
ATOM 641 N N . GLY A 1 89 ? 67.111 14.972 -14.512 1.00 43.78 89 GLY A N 1
ATOM 642 C CA . GLY A 1 89 ? 66.116 16.044 -14.510 1.00 43.78 89 GLY A CA 1
ATOM 643 C C . GLY A 1 89 ? 65.039 15.803 -13.454 1.00 43.78 89 GLY A C 1
ATOM 644 O O . GLY A 1 89 ? 63.875 15.594 -13.781 1.00 43.78 89 GLY A O 1
ATOM 645 N N . SER A 1 90 ? 65.436 15.749 -12.182 1.00 56.81 90 SER A N 1
ATOM 646 C CA . SER A 1 90 ? 64.527 15.571 -11.046 1.00 56.81 90 SER A CA 1
ATOM 647 C C . SER A 1 90 ? 63.710 16.840 -10.821 1.00 56.81 90 SER A C 1
ATOM 649 O O . SER A 1 90 ? 64.195 17.747 -10.162 1.00 56.81 90 SER A O 1
ATOM 651 N N . ASN A 1 91 ? 62.500 16.904 -11.379 1.00 61.50 91 ASN A N 1
ATOM 652 C CA . ASN A 1 91 ? 61.423 17.812 -10.965 1.00 61.50 91 ASN A CA 1
ATOM 653 C C . ASN A 1 91 ? 60.085 17.330 -11.542 1.00 61.50 91 ASN A C 1
ATOM 655 O O . ASN A 1 91 ? 59.501 18.018 -12.365 1.00 61.50 91 ASN A O 1
ATOM 659 N N . LEU A 1 92 ? 59.588 16.157 -11.138 1.00 53.62 92 LEU A N 1
ATOM 660 C CA . LEU A 1 92 ? 58.170 15.808 -11.280 1.00 53.62 92 LEU A CA 1
ATOM 661 C C . LEU A 1 92 ? 57.754 14.906 -10.114 1.00 53.62 92 LEU A C 1
ATOM 663 O O . LEU A 1 92 ? 58.424 13.923 -9.800 1.00 53.62 92 LEU A O 1
ATOM 667 N N . LEU A 1 93 ? 56.663 15.308 -9.463 1.00 56.22 93 LEU A N 1
ATOM 668 C CA . LEU A 1 93 ? 55.973 14.649 -8.356 1.00 56.22 93 LEU A CA 1
ATOM 669 C C . LEU A 1 93 ? 55.977 13.123 -8.516 1.00 56.22 93 LEU A C 1
ATOM 671 O O . LEU A 1 93 ? 55.433 12.590 -9.483 1.00 56.22 93 LEU A O 1
ATOM 675 N N . ALA A 1 94 ? 56.594 12.429 -7.561 1.00 55.72 94 ALA A N 1
ATOM 676 C CA . ALA A 1 94 ? 56.590 10.976 -7.514 1.00 55.72 94 ALA A CA 1
ATOM 677 C C . ALA A 1 94 ? 55.141 10.463 -7.475 1.00 55.72 94 ALA A C 1
ATOM 679 O O . ALA A 1 94 ? 54.382 10.790 -6.560 1.00 55.72 94 ALA A O 1
ATOM 680 N N . LEU A 1 95 ? 54.757 9.655 -8.466 1.00 56.22 95 LEU A N 1
ATOM 681 C CA . LEU A 1 95 ? 53.528 8.871 -8.397 1.00 56.22 95 LEU A CA 1
ATOM 682 C C . LEU A 1 95 ? 53.655 7.896 -7.211 1.00 56.22 95 LEU A C 1
ATOM 684 O O . LEU A 1 95 ? 54.708 7.265 -7.065 1.00 56.22 95 LEU A O 1
ATOM 688 N N . PRO A 1 96 ? 52.623 7.752 -6.360 1.00 53.09 96 PRO A N 1
ATOM 689 C CA . PRO A 1 96 ? 52.678 6.822 -5.241 1.00 53.09 96 PRO A CA 1
ATOM 690 C C . PRO A 1 96 ? 52.845 5.381 -5.752 1.00 53.09 96 PRO A C 1
ATOM 692 O O . PRO A 1 96 ? 52.362 5.058 -6.844 1.00 53.09 96 PRO A O 1
ATOM 695 N N . PRO A 1 97 ? 53.509 4.498 -4.982 1.00 53.09 97 PRO A N 1
ATOM 696 C CA . PRO A 1 97 ? 53.676 3.107 -5.370 1.00 53.09 97 PRO A CA 1
ATOM 697 C C . PRO A 1 97 ? 52.301 2.485 -5.607 1.00 53.09 97 PRO A C 1
ATOM 699 O O . PRO A 1 97 ? 51.400 2.590 -4.773 1.00 53.09 97 PRO A O 1
ATOM 702 N N . SER A 1 98 ? 52.155 1.857 -6.772 1.00 49.03 98 SER A N 1
ATOM 703 C CA . SER A 1 98 ? 50.989 1.073 -7.154 1.00 49.03 98 SER A CA 1
ATOM 704 C C . SER A 1 98 ? 50.645 0.101 -6.020 1.00 49.03 98 SER A C 1
ATOM 706 O O . SER A 1 98 ? 51.357 -0.873 -5.775 1.00 49.03 98 SER A O 1
ATOM 708 N N . THR A 1 99 ? 49.581 0.399 -5.274 1.00 52.12 99 THR A N 1
ATOM 709 C CA . THR A 1 99 ? 49.014 -0.542 -4.313 1.00 52.12 99 THR A CA 1
ATOM 710 C C . THR A 1 99 ? 48.231 -1.572 -5.113 1.00 52.12 99 THR A C 1
ATOM 712 O O . THR A 1 99 ? 47.092 -1.359 -5.520 1.00 52.12 99 THR A O 1
ATOM 715 N N . THR A 1 100 ? 48.868 -2.708 -5.386 1.00 60.06 100 THR A N 1
ATOM 716 C CA . THR A 1 100 ? 48.264 -3.879 -6.038 1.00 60.06 100 THR A CA 1
ATOM 717 C C . THR A 1 100 ? 47.294 -4.611 -5.101 1.00 60.06 100 THR A C 1
ATOM 719 O O . THR A 1 100 ? 47.295 -5.837 -5.003 1.00 60.06 100 THR A O 1
ATOM 722 N N . LYS A 1 101 ? 46.452 -3.874 -4.375 1.00 56.59 101 LYS A N 1
ATOM 723 C CA . LYS A 1 101 ? 45.288 -4.430 -3.693 1.00 56.59 101 LYS A CA 1
ATOM 724 C C . LYS A 1 101 ? 44.056 -3.695 -4.209 1.00 56.59 101 LYS A C 1
ATOM 726 O O . LYS A 1 101 ? 43.957 -2.487 -3.987 1.00 56.59 101 LYS A O 1
ATOM 731 N N . PRO A 1 102 ? 43.124 -4.385 -4.896 1.00 57.84 102 PRO A N 1
ATOM 732 C CA . PRO A 1 102 ? 41.837 -3.786 -5.198 1.00 57.84 102 PRO A CA 1
ATOM 733 C C . PRO A 1 102 ? 41.241 -3.274 -3.882 1.00 57.84 102 PRO A C 1
ATOM 735 O O . PRO A 1 102 ? 41.351 -3.978 -2.870 1.00 57.84 102 PRO A O 1
ATOM 738 N N . PRO A 1 103 ? 40.649 -2.065 -3.853 1.00 53.19 103 PRO A N 1
ATOM 739 C CA . PRO A 1 103 ? 39.991 -1.592 -2.651 1.00 53.19 103 PRO A CA 1
ATOM 740 C C . PRO A 1 103 ? 38.985 -2.663 -2.247 1.00 53.19 103 PRO A C 1
ATOM 742 O O . PRO A 1 103 ? 38.189 -3.123 -3.076 1.00 53.19 103 PRO A O 1
ATOM 745 N N . VAL A 1 104 ? 39.050 -3.086 -0.985 1.00 56.28 104 VAL A N 1
ATOM 746 C CA . VAL A 1 104 ? 37.988 -3.867 -0.363 1.00 56.28 104 VAL A CA 1
ATOM 747 C C . VAL A 1 104 ? 36.767 -2.958 -0.396 1.00 56.28 104 VAL A C 1
ATOM 749 O O . VAL A 1 104 ? 36.536 -2.155 0.502 1.00 56.28 104 VAL A O 1
ATOM 752 N N . ARG A 1 105 ? 36.014 -3.023 -1.498 1.00 58.25 105 ARG A N 1
ATOM 753 C CA . ARG A 1 105 ? 34.644 -2.535 -1.533 1.00 58.25 105 ARG A CA 1
ATOM 754 C C . ARG A 1 105 ? 33.983 -3.247 -0.361 1.00 58.25 105 ARG A C 1
ATOM 756 O O . ARG A 1 105 ? 34.071 -4.478 -0.343 1.00 58.25 105 ARG A O 1
ATOM 763 N N . PRO A 1 106 ? 33.375 -2.550 0.613 1.00 49.88 106 PRO A N 1
ATOM 764 C CA . PRO A 1 106 ? 32.513 -3.236 1.552 1.00 49.88 106 PRO A CA 1
ATOM 765 C C . PRO A 1 106 ? 31.453 -3.911 0.688 1.00 49.88 106 PRO A C 1
ATOM 767 O O . PRO A 1 106 ? 30.567 -3.261 0.135 1.00 49.88 106 PRO A O 1
ATOM 770 N N . SER A 1 107 ? 31.597 -5.219 0.492 1.00 57.31 107 SER A N 1
ATOM 771 C CA . SER A 1 107 ? 30.660 -6.071 -0.217 1.00 57.31 107 SER A CA 1
ATOM 772 C C . SER A 1 107 ? 29.467 -6.316 0.695 1.00 57.31 107 SER A C 1
ATOM 774 O O . SER A 1 107 ? 29.027 -7.440 0.904 1.00 57.31 107 SER A O 1
ATOM 776 N N . SER A 1 108 ? 28.881 -5.226 1.190 1.00 57.97 108 SER A N 1
ATOM 777 C CA . SER A 1 108 ? 27.444 -5.171 1.342 1.00 57.97 108 SER A CA 1
ATOM 778 C C . SER A 1 108 ? 26.897 -5.288 -0.078 1.00 57.97 108 SER A C 1
ATOM 780 O O . SER A 1 108 ? 26.646 -4.304 -0.775 1.00 57.97 108 SER A O 1
ATOM 782 N N . LYS A 1 109 ? 26.822 -6.532 -0.570 1.00 52.34 109 LYS A N 1
ATOM 783 C CA . LYS A 1 109 ? 25.893 -6.886 -1.631 1.00 52.34 109 LYS A CA 1
ATOM 784 C C . LYS A 1 109 ? 24.575 -6.334 -1.117 1.00 52.34 109 LYS A C 1
ATOM 786 O O . LYS A 1 109 ? 24.058 -6.856 -0.136 1.00 52.34 109 LYS A O 1
ATOM 791 N N . ARG A 1 110 ? 24.088 -5.235 -1.701 1.00 55.59 110 ARG A N 1
ATOM 792 C CA . ARG A 1 110 ? 22.692 -4.850 -1.523 1.00 55.59 110 ARG A CA 1
ATOM 793 C C . ARG A 1 110 ? 21.927 -6.086 -1.949 1.00 55.59 110 ARG A C 1
ATOM 795 O O . ARG A 1 110 ? 21.926 -6.424 -3.132 1.00 55.59 110 ARG A O 1
ATOM 802 N N . GLU A 1 111 ? 21.434 -6.824 -0.967 1.00 60.62 111 GLU A N 1
ATOM 803 C CA . GLU A 1 111 ? 20.656 -8.022 -1.182 1.00 60.62 111 GLU A CA 1
ATOM 804 C C . GLU A 1 111 ? 19.351 -7.526 -1.782 1.00 60.62 111 GLU A C 1
ATOM 806 O O . GLU A 1 111 ? 18.427 -7.104 -1.092 1.00 60.62 111 GLU A O 1
ATOM 811 N N . LYS A 1 112 ? 19.348 -7.410 -3.111 1.00 62.59 112 LYS A N 1
ATOM 812 C CA . LYS A 1 112 ? 18.149 -7.090 -3.854 1.00 62.59 112 LYS A CA 1
ATOM 813 C C . LYS A 1 112 ? 17.296 -8.334 -3.712 1.00 62.59 112 LYS A C 1
ATOM 815 O O . LYS A 1 112 ? 17.621 -9.358 -4.309 1.00 62.59 112 LYS A O 1
ATOM 820 N N . VAL A 1 113 ? 16.276 -8.252 -2.864 1.00 73.50 113 VAL A N 1
ATOM 821 C CA . VAL A 1 113 ? 15.278 -9.307 -2.732 1.00 73.50 113 VAL A CA 1
ATOM 822 C C . VAL A 1 113 ? 14.696 -9.499 -4.128 1.00 73.50 113 VAL A C 1
ATOM 824 O O . VAL A 1 113 ? 14.035 -8.610 -4.665 1.00 73.50 113 VAL A O 1
ATOM 827 N N . ALA A 1 114 ? 15.069 -10.594 -4.784 1.00 74.75 114 ALA A N 1
ATOM 828 C CA . ALA A 1 114 ? 14.567 -10.895 -6.109 1.00 74.75 114 ALA A CA 1
ATOM 829 C C . ALA A 1 114 ? 13.091 -11.260 -5.955 1.00 74.75 114 ALA A C 1
ATOM 831 O O . ALA A 1 114 ? 12.762 -12.204 -5.239 1.00 74.75 114 ALA A O 1
ATOM 832 N N . LEU A 1 115 ? 12.212 -10.490 -6.595 1.00 79.62 115 LEU A N 1
ATOM 833 C CA . LEU A 1 115 ? 10.800 -10.845 -6.678 1.00 79.62 115 LEU A CA 1
ATOM 834 C C . LEU A 1 115 ? 10.673 -12.156 -7.455 1.00 79.62 115 LEU A C 1
ATOM 836 O O . LEU A 1 115 ? 11.427 -12.393 -8.406 1.00 79.62 115 LEU A O 1
ATOM 840 N N . ALA A 1 116 ? 9.727 -13.003 -7.055 1.00 77.44 116 ALA A N 1
ATOM 841 C CA . ALA A 1 116 ? 9.421 -14.197 -7.825 1.00 77.44 116 ALA A CA 1
ATOM 842 C C . ALA A 1 116 ? 8.948 -13.798 -9.244 1.00 77.44 116 ALA A C 1
ATOM 844 O O . ALA A 1 116 ? 8.366 -12.720 -9.424 1.00 77.44 116 ALA A O 1
ATOM 845 N N . PRO A 1 117 ? 9.203 -14.628 -10.272 1.00 82.56 117 PRO A N 1
ATOM 846 C CA . PRO A 1 117 ? 8.694 -14.371 -11.617 1.00 82.56 117 PRO A CA 1
ATOM 847 C C . PRO A 1 117 ? 7.174 -14.130 -11.592 1.00 82.56 117 PRO A C 1
ATOM 849 O O . PRO A 1 117 ? 6.447 -14.904 -10.976 1.00 82.56 117 PRO A O 1
ATOM 852 N N . GLY A 1 118 ? 6.699 -13.060 -12.240 1.00 85.88 118 GLY A N 1
ATOM 853 C CA . GLY A 1 118 ? 5.270 -12.702 -12.286 1.00 85.88 118 GLY A CA 1
ATOM 854 C C . GLY A 1 118 ? 4.780 -11.743 -11.192 1.00 85.88 118 GLY A C 1
ATOM 855 O O . GLY A 1 118 ? 3.594 -11.429 -11.151 1.00 85.88 118 GLY A O 1
ATOM 856 N N . TYR A 1 119 ? 5.671 -11.255 -10.325 1.00 89.38 119 TYR A N 1
ATOM 857 C CA . TYR A 1 119 ? 5.350 -10.250 -9.303 1.00 89.38 119 TYR A CA 1
ATOM 858 C C . TYR A 1 119 ? 5.931 -8.867 -9.626 1.00 89.38 119 TYR A C 1
ATOM 860 O O . TYR A 1 119 ? 6.282 -8.090 -8.740 1.00 89.38 119 TYR A O 1
ATOM 868 N N . GLY A 1 120 ? 6.069 -8.550 -10.916 1.00 91.56 120 GLY A N 1
ATOM 869 C CA . GLY A 1 120 ? 6.583 -7.257 -11.354 1.00 91.56 120 GLY A CA 1
ATOM 870 C C . GLY A 1 120 ? 5.555 -6.120 -11.226 1.00 91.56 120 GLY A C 1
ATOM 871 O O . GLY A 1 120 ? 4.358 -6.366 -11.072 1.00 91.56 120 GLY A O 1
ATOM 872 N N . PRO A 1 121 ? 5.984 -4.853 -11.387 1.00 89.81 121 PRO A N 1
ATOM 873 C CA . PRO A 1 121 ? 5.074 -3.703 -11.392 1.00 89.81 121 PRO A CA 1
ATOM 874 C C . PRO A 1 121 ? 3.962 -3.788 -12.450 1.00 89.81 121 PRO A C 1
ATOM 876 O O . PRO A 1 121 ? 2.840 -3.348 -12.211 1.00 89.81 121 PRO A O 1
ATOM 879 N N . LEU A 1 122 ? 4.257 -4.375 -13.616 1.00 92.12 122 LEU A N 1
ATOM 880 C CA . LEU A 1 122 ? 3.266 -4.565 -14.677 1.00 92.12 122 LEU A CA 1
ATOM 881 C C . LEU A 1 122 ? 2.213 -5.614 -14.295 1.00 92.12 122 LEU A C 1
ATOM 883 O O . LEU A 1 122 ? 1.040 -5.457 -14.622 1.00 92.12 122 LEU A O 1
ATOM 887 N N . ASP A 1 123 ? 2.618 -6.666 -13.589 1.00 93.31 123 ASP A N 1
ATOM 888 C CA . ASP A 1 123 ? 1.7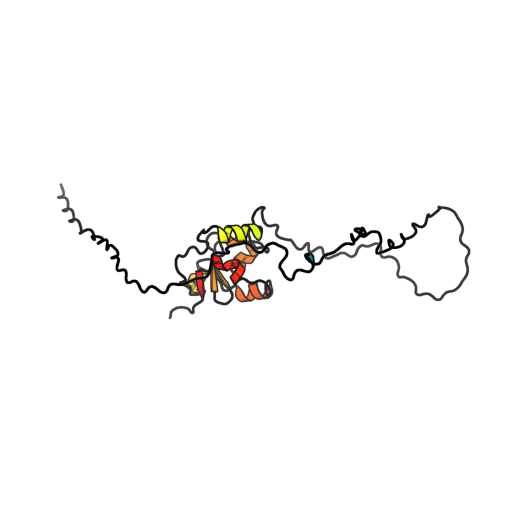04 -7.711 -13.133 1.00 93.31 123 ASP A CA 1
ATOM 889 C C . ASP A 1 123 ? 0.795 -7.190 -12.016 1.00 93.31 123 ASP A C 1
ATOM 891 O O . ASP A 1 123 ? -0.399 -7.482 -12.011 1.00 93.31 123 ASP A O 1
ATOM 895 N N . TRP A 1 124 ? 1.319 -6.311 -11.153 1.00 94.06 124 TRP A N 1
ATOM 896 C CA . TRP A 1 124 ? 0.500 -5.570 -10.197 1.00 94.06 124 TRP A CA 1
ATOM 897 C C . TRP A 1 124 ? -0.558 -4.709 -10.896 1.00 94.06 124 TRP A C 1
ATOM 899 O O . TRP A 1 124 ? -1.731 -4.767 -10.537 1.00 94.06 124 TRP A O 1
ATOM 909 N N . ALA A 1 125 ? -0.180 -3.953 -11.932 1.00 92.75 125 ALA A N 1
ATOM 910 C CA . ALA A 1 125 ? -1.130 -3.134 -12.685 1.00 92.75 125 ALA A CA 1
ATOM 911 C C . ALA A 1 125 ? -2.261 -3.974 -13.309 1.00 92.75 125 ALA A C 1
ATOM 913 O O . ALA A 1 125 ? -3.425 -3.590 -13.209 1.00 92.75 125 ALA A O 1
ATOM 914 N N . LYS A 1 126 ? -1.935 -5.149 -13.870 1.00 93.56 126 LYS A N 1
ATOM 915 C CA . LYS A 1 126 ? -2.934 -6.104 -14.382 1.00 93.56 126 LYS A CA 1
ATOM 916 C C . LYS A 1 126 ? -3.849 -6.629 -13.276 1.00 93.56 126 LYS A C 1
ATOM 918 O O . LYS A 1 126 ? -5.049 -6.768 -13.494 1.00 93.56 126 LYS A O 1
ATOM 923 N N . LEU A 1 127 ? -3.301 -6.915 -12.092 1.00 92.31 127 LEU A N 1
ATOM 924 C CA . LEU A 1 127 ? -4.094 -7.375 -10.953 1.00 92.31 127 LEU A CA 1
ATOM 925 C C . LEU A 1 127 ? -5.064 -6.285 -10.479 1.00 92.31 127 LEU A C 1
ATOM 927 O O . LEU A 1 127 ? -6.228 -6.584 -10.225 1.00 92.31 127 LEU A O 1
ATOM 931 N N . LYS A 1 128 ? -4.637 -5.019 -10.447 1.00 93.00 128 LYS A N 1
ATOM 932 C CA . LYS A 1 128 ? -5.524 -3.888 -10.137 1.00 93.00 128 LYS A CA 1
ATOM 933 C C . LYS A 1 128 ? -6.652 -3.723 -11.158 1.00 93.00 128 LYS A C 1
ATOM 935 O O . LYS A 1 128 ? -7.784 -3.455 -10.773 1.00 93.00 128 LYS A O 1
ATOM 940 N N . SER A 1 129 ? -6.376 -3.937 -12.445 1.00 91.69 129 SER A N 1
ATOM 941 C CA . SER A 1 129 ? -7.396 -3.860 -13.498 1.00 91.69 129 SER A CA 1
ATOM 942 C C . SER A 1 129 ? -8.227 -5.140 -13.663 1.00 91.69 129 SER A C 1
ATOM 944 O O . SER A 1 129 ? -9.104 -5.178 -14.518 1.00 91.69 129 SER A O 1
ATOM 946 N N . SER A 1 130 ? -7.963 -6.196 -12.884 1.00 90.06 130 SER A N 1
ATOM 947 C CA . SER A 1 130 ? -8.661 -7.486 -13.010 1.00 90.06 130 SER A CA 1
ATOM 948 C C . SER A 1 130 ? -10.109 -7.467 -12.505 1.00 90.06 130 SER A C 1
ATOM 950 O O . SER A 1 130 ? -10.846 -8.421 -12.733 1.00 90.06 130 SER A O 1
ATOM 952 N N . GLY A 1 131 ? -10.515 -6.409 -11.792 1.00 85.88 131 GLY A N 1
ATOM 953 C CA . GLY A 1 131 ? -11.830 -6.313 -11.150 1.00 85.88 131 GLY A CA 1
ATOM 954 C C . GLY A 1 131 ? -11.968 -7.160 -9.880 1.00 85.88 131 GLY A C 1
ATOM 955 O O . GLY A 1 131 ? -13.040 -7.196 -9.281 1.00 85.88 131 GLY A O 1
ATOM 956 N N . GLN A 1 132 ? -10.899 -7.830 -9.433 1.00 88.50 132 GLN A N 1
ATOM 957 C CA . GLN A 1 132 ? -10.905 -8.555 -8.167 1.00 88.50 132 GLN A CA 1
ATOM 958 C C . GLN A 1 132 ? -10.984 -7.581 -6.983 1.00 88.50 132 GLN A C 1
ATOM 960 O O . GLN A 1 132 ? -10.291 -6.564 -6.949 1.00 88.50 132 GLN A O 1
ATOM 965 N N . ASN A 1 133 ? -11.785 -7.913 -5.967 1.00 90.62 133 ASN A N 1
ATOM 966 C CA . ASN A 1 133 ? -11.804 -7.148 -4.724 1.00 90.62 133 ASN A CA 1
ATOM 967 C C . ASN A 1 133 ? -10.489 -7.388 -3.951 1.00 90.62 133 ASN A C 1
ATOM 969 O O . ASN A 1 133 ? -10.316 -8.408 -3.284 1.00 90.62 133 ASN A O 1
ATOM 973 N N . LEU A 1 134 ? -9.544 -6.450 -4.072 1.00 90.88 134 LEU A N 1
ATOM 974 C CA . LEU A 1 134 ? -8.255 -6.490 -3.367 1.00 90.88 134 LEU A CA 1
ATOM 975 C C . LEU A 1 134 ? -8.339 -5.927 -1.939 1.00 90.88 134 LEU A C 1
ATOM 977 O O . LEU A 1 134 ? -7.427 -6.134 -1.142 1.00 90.88 134 LEU A O 1
ATOM 981 N N . ARG A 1 135 ? -9.427 -5.220 -1.615 1.00 91.94 135 ARG A N 1
ATOM 982 C CA . ARG A 1 135 ? -9.660 -4.572 -0.314 1.00 91.94 135 ARG A CA 1
ATOM 983 C C . ARG A 1 135 ? -10.084 -5.588 0.743 1.00 91.94 135 ARG A C 1
ATOM 985 O O . ARG A 1 135 ? -9.740 -5.437 1.910 1.00 91.94 135 ARG A O 1
ATOM 992 N N . GLY A 1 136 ? -10.815 -6.621 0.333 1.00 89.25 136 GLY A N 1
ATOM 993 C CA . GLY A 1 136 ? -11.486 -7.566 1.224 1.00 89.25 136 GLY A CA 1
ATOM 994 C C . GLY A 1 136 ? -12.690 -6.965 1.955 1.00 89.25 136 GLY A C 1
ATOM 995 O O . GLY A 1 136 ? -13.198 -7.587 2.881 1.00 89.25 136 GLY A O 1
ATOM 996 N N . VAL A 1 137 ? -13.126 -5.763 1.564 1.00 90.50 137 VAL A N 1
ATOM 997 C CA . VAL A 1 137 ? -14.264 -5.049 2.153 1.00 90.50 137 VAL A CA 1
ATOM 998 C C . VAL A 1 137 ? -15.123 -4.436 1.050 1.00 90.50 137 VAL A C 1
ATOM 1000 O O . VAL A 1 137 ? -14.600 -4.024 0.009 1.00 90.50 137 VAL A O 1
ATOM 1003 N N . ASP A 1 138 ? -16.433 -4.380 1.282 1.00 89.12 138 ASP A N 1
ATOM 1004 C CA . ASP A 1 138 ? -17.400 -3.842 0.314 1.00 89.12 138 ASP A CA 1
ATOM 1005 C C . ASP A 1 138 ? -17.515 -2.315 0.398 1.00 89.12 138 ASP A C 1
ATOM 1007 O O . ASP A 1 138 ? -17.670 -1.634 -0.612 1.00 89.12 138 ASP A O 1
ATOM 1011 N N . MET A 1 139 ? -17.381 -1.762 1.606 1.00 91.62 139 MET A N 1
ATOM 1012 C CA . MET A 1 139 ? -17.513 -0.333 1.896 1.00 91.62 139 MET A CA 1
ATOM 1013 C C . MET A 1 139 ? -16.249 0.203 2.562 1.00 91.62 139 MET A C 1
ATOM 1015 O O . MET A 1 139 ? -15.467 -0.562 3.114 1.00 91.62 139 MET A O 1
ATOM 1019 N N . LEU A 1 140 ? -16.049 1.523 2.533 1.00 94.12 140 LEU A N 1
ATOM 1020 C CA . LEU A 1 140 ? -14.927 2.155 3.229 1.00 94.12 140 LEU A CA 1
ATOM 1021 C C . LEU A 1 140 ? -15.206 2.262 4.732 1.00 94.12 140 LEU A C 1
ATOM 1023 O O . LEU A 1 140 ? -16.215 2.840 5.138 1.00 94.12 140 LEU A O 1
ATOM 1027 N N . LEU A 1 141 ? -14.293 1.747 5.558 1.00 94.00 141 LEU A N 1
ATOM 1028 C CA . LEU A 1 141 ? -14.449 1.700 7.013 1.00 94.00 141 LEU A CA 1
ATOM 1029 C C . LEU A 1 141 ? -13.712 2.833 7.734 1.00 94.00 141 LEU A C 1
ATOM 1031 O O . LEU A 1 141 ? -12.711 3.385 7.274 1.00 94.00 141 LEU A O 1
ATOM 1035 N N . ARG A 1 142 ? -14.197 3.138 8.938 1.00 95.69 142 ARG A N 1
ATOM 1036 C CA . ARG A 1 142 ? -13.440 3.858 9.963 1.00 95.69 142 ARG A CA 1
ATOM 1037 C C . ARG A 1 142 ? -12.725 2.824 10.816 1.00 95.69 142 ARG A C 1
ATOM 1039 O O . ARG A 1 142 ? -13.376 2.066 11.528 1.00 95.69 142 ARG A O 1
ATOM 1046 N N . VAL A 1 143 ? -11.408 2.762 10.698 1.00 96.50 143 VAL A N 1
ATOM 1047 C CA . VAL A 1 143 ? -10.601 1.716 11.321 1.00 96.50 143 VAL A CA 1
ATOM 1048 C C . VAL A 1 143 ? -9.890 2.312 12.537 1.00 96.50 143 VAL A C 1
ATOM 1050 O O . VAL A 1 143 ? -8.996 3.142 12.359 1.00 96.50 143 VAL A O 1
ATOM 1053 N N . PRO A 1 144 ? -10.248 1.927 13.774 1.00 96.62 144 PRO A N 1
ATOM 1054 C CA . PRO A 1 144 ? -9.483 2.320 14.948 1.00 96.62 144 PRO A CA 1
ATOM 1055 C C . PRO A 1 144 ? -8.156 1.539 15.023 1.00 96.62 144 PRO A C 1
ATOM 1057 O O . PRO A 1 144 ? -8.036 0.452 14.448 1.00 96.62 144 PRO A O 1
ATOM 1060 N N . PRO A 1 145 ? -7.146 2.019 15.775 1.00 95.44 145 PRO A N 1
ATOM 1061 C CA . PRO A 1 145 ? -5.850 1.345 15.867 1.00 95.44 145 PRO A CA 1
ATOM 1062 C C . PRO A 1 145 ? -5.944 -0.044 16.511 1.00 95.44 145 PRO A C 1
ATOM 1064 O O . PRO A 1 145 ? -5.110 -0.907 16.247 1.00 95.44 145 PRO A O 1
ATOM 1067 N N . SER A 1 146 ? -6.944 -0.262 17.369 1.00 96.06 146 SER A N 1
ATOM 1068 C CA . SER A 1 146 ? -7.253 -1.556 17.983 1.00 96.06 146 SER A CA 1
ATOM 1069 C C . SER A 1 146 ? -7.719 -2.590 16.957 1.00 96.06 146 SER A C 1
ATOM 1071 O O . SER A 1 146 ? -7.311 -3.747 17.050 1.00 96.06 146 SER A O 1
ATOM 1073 N N . GLU A 1 147 ? -8.497 -2.172 15.955 1.00 96.00 147 GLU A N 1
ATOM 1074 C CA . GLU A 1 147 ? -8.890 -3.029 14.835 1.00 96.00 147 GLU A CA 1
ATOM 1075 C C . GLU A 1 147 ? -7.700 -3.297 13.923 1.00 96.00 147 GLU A C 1
ATOM 1077 O O . GLU A 1 147 ? -7.383 -4.449 13.648 1.00 96.00 147 GLU A O 1
ATOM 1082 N N . LEU A 1 148 ? -6.960 -2.245 13.553 1.00 96.81 148 LEU A N 1
ATOM 1083 C CA . LEU A 1 148 ? -5.794 -2.364 12.680 1.00 96.81 148 LEU A CA 1
ATOM 1084 C C . LEU A 1 148 ? -4.807 -3.430 13.183 1.00 96.81 148 LEU A C 1
ATOM 1086 O O . LEU A 1 148 ? -4.352 -4.256 12.402 1.00 96.81 148 LEU A O 1
ATOM 1090 N N . LYS A 1 149 ? -4.535 -3.469 14.494 1.00 96.56 149 LYS A N 1
ATOM 1091 C CA . LYS A 1 149 ? -3.620 -4.437 15.130 1.00 96.56 149 LYS A CA 1
ATOM 1092 C C . LYS A 1 149 ? -3.981 -5.908 14.916 1.00 96.56 149 LYS A C 1
ATOM 1094 O O . LYS A 1 149 ? -3.086 -6.745 15.031 1.00 96.56 149 LYS A O 1
ATOM 1099 N N . LYS A 1 150 ? -5.246 -6.233 14.639 1.00 96.94 150 LYS A N 1
ATOM 1100 C CA . LYS A 1 150 ? -5.694 -7.614 14.400 1.00 96.94 150 LYS A CA 1
ATOM 1101 C C . LYS A 1 150 ? -5.187 -8.157 13.060 1.00 96.94 150 LYS A C 1
ATOM 1103 O O . LYS A 1 150 ? -4.927 -9.352 12.952 1.00 96.94 150 LYS A O 1
ATOM 1108 N N . HIS A 1 151 ? -4.973 -7.272 12.090 1.00 96.62 151 HIS A N 1
ATOM 1109 C CA . HIS A 1 151 ? -4.577 -7.592 10.718 1.00 96.62 151 HIS A CA 1
ATOM 1110 C C . HIS A 1 151 ? -3.051 -7.531 10.553 1.00 96.62 151 HIS A C 1
ATOM 1112 O O . HIS A 1 151 ? -2.498 -6.632 9.909 1.00 96.62 151 HIS A O 1
ATOM 1118 N N . ASN A 1 152 ? -2.348 -8.462 11.202 1.00 96.19 152 ASN A N 1
ATOM 1119 C CA . ASN A 1 152 ? -0.883 -8.513 11.251 1.00 96.19 152 ASN A CA 1
ATOM 1120 C C . ASN A 1 152 ? -0.276 -9.815 10.695 1.00 96.19 152 ASN A C 1
ATOM 1122 O O . ASN A 1 152 ? 0.886 -10.122 10.978 1.00 96.19 152 ASN A O 1
ATOM 1126 N N . LYS A 1 153 ? -1.045 -10.588 9.924 1.00 96.44 153 LYS A N 1
ATOM 1127 C CA . LYS A 1 153 ? -0.640 -11.900 9.399 1.00 96.44 153 LYS A CA 1
ATOM 1128 C C . LYS A 1 153 ? -0.389 -11.848 7.895 1.00 96.44 153 LYS A C 1
ATOM 1130 O O . LYS A 1 153 ? -0.821 -10.925 7.228 1.00 96.44 153 LYS A O 1
ATOM 1135 N N . LEU A 1 154 ? 0.314 -12.839 7.344 1.00 94.56 154 LEU A N 1
ATOM 1136 C CA . LEU A 1 154 ? 0.630 -12.877 5.904 1.00 94.56 154 LEU A CA 1
ATOM 1137 C C . LEU A 1 154 ? -0.614 -13.033 5.017 1.00 94.56 154 LEU A C 1
ATOM 1139 O O . LEU A 1 154 ? -0.630 -12.553 3.890 1.00 94.56 154 LEU A O 1
ATOM 1143 N N . ASP A 1 155 ? -1.641 -13.708 5.521 1.00 94.88 155 ASP A N 1
ATOM 1144 C CA . ASP A 1 155 ? -2.943 -13.894 4.880 1.00 94.88 155 ASP A CA 1
ATOM 1145 C C . ASP A 1 155 ? -3.913 -12.731 5.144 1.00 94.88 155 ASP A C 1
ATOM 1147 O O . ASP A 1 155 ? -4.869 -12.539 4.394 1.00 94.88 155 ASP A O 1
ATOM 1151 N N . ASP A 1 156 ? -3.641 -11.924 6.167 1.00 96.06 156 ASP A N 1
ATOM 1152 C CA . ASP A 1 156 ? -4.462 -10.793 6.588 1.00 96.06 156 ASP A CA 1
ATOM 1153 C C . ASP A 1 156 ? -3.585 -9.679 7.184 1.00 96.06 156 ASP A C 1
ATOM 1155 O O . ASP A 1 156 ? -3.373 -9.587 8.399 1.00 96.06 156 ASP A O 1
ATOM 1159 N N . ALA A 1 157 ? -3.007 -8.865 6.296 1.00 96.94 157 ALA A N 1
ATOM 1160 C CA . ALA A 1 157 ? -2.108 -7.769 6.630 1.00 96.94 157 ALA A CA 1
ATOM 1161 C C . ALA A 1 157 ? -2.718 -6.442 6.197 1.00 96.94 157 ALA A C 1
ATOM 1163 O O . ALA A 1 157 ? -2.855 -6.170 5.000 1.00 96.94 157 ALA A O 1
ATOM 1164 N N . TRP A 1 158 ? -3.013 -5.575 7.162 1.00 97.75 158 TRP A N 1
ATOM 1165 C CA . TRP A 1 158 ? -3.391 -4.188 6.898 1.00 97.75 158 TRP A CA 1
ATOM 1166 C C . TRP A 1 158 ? -2.327 -3.241 7.434 1.00 97.75 158 TRP A C 1
ATOM 1168 O O . TRP A 1 158 ? -1.635 -3.535 8.406 1.00 97.75 158 TRP A O 1
ATOM 1178 N N . THR A 1 159 ? -2.190 -2.073 6.823 1.00 97.69 159 THR A N 1
ATOM 1179 C CA . THR A 1 159 ? -1.311 -1.018 7.334 1.00 97.69 159 THR A CA 1
ATOM 1180 C C . THR A 1 159 ? -1.931 0.345 7.093 1.00 97.69 159 THR A C 1
ATOM 1182 O O . THR A 1 159 ? -2.674 0.531 6.127 1.00 97.69 159 THR A O 1
ATOM 1185 N N . ALA A 1 160 ? -1.635 1.297 7.977 1.00 97.75 160 ALA A N 1
ATOM 1186 C CA . ALA A 1 160 ? -2.011 2.684 7.764 1.00 97.75 160 ALA A CA 1
ATOM 1187 C C . ALA A 1 160 ? -0.834 3.478 7.185 1.00 97.75 160 ALA A C 1
ATOM 1189 O O . ALA A 1 160 ? 0.287 3.393 7.687 1.00 97.75 160 ALA A O 1
ATOM 1190 N N . ILE A 1 161 ? -1.093 4.248 6.129 1.00 96.94 161 ILE A N 1
ATOM 1191 C CA . ILE A 1 161 ? -0.139 5.170 5.506 1.00 96.94 161 ILE A CA 1
ATOM 1192 C C . ILE A 1 161 ? -0.867 6.495 5.287 1.00 96.94 161 ILE A C 1
ATOM 1194 O O . ILE A 1 161 ? -1.926 6.530 4.665 1.00 96.94 161 ILE A O 1
ATOM 1198 N N . ASN A 1 162 ? -0.320 7.586 5.822 1.00 95.44 162 ASN A N 1
ATOM 1199 C CA . ASN A 1 162 ? -0.892 8.932 5.746 1.00 95.44 162 ASN A CA 1
ATOM 1200 C C . ASN A 1 162 ? -2.365 8.990 6.209 1.00 95.44 162 ASN A C 1
ATOM 1202 O O . ASN A 1 162 ? -3.190 9.678 5.612 1.00 95.44 162 ASN A O 1
ATOM 1206 N N . GLY A 1 163 ? -2.714 8.234 7.258 1.00 95.56 163 GLY A N 1
ATOM 1207 C CA . GLY A 1 163 ? -4.075 8.182 7.809 1.00 95.56 163 GLY A CA 1
ATOM 1208 C C . GLY A 1 163 ? -5.087 7.367 6.991 1.00 95.56 163 GLY A C 1
ATOM 1209 O O . GLY A 1 163 ? -6.247 7.272 7.388 1.00 95.56 163 GLY A O 1
ATOM 1210 N N . LYS A 1 164 ? -4.677 6.743 5.883 1.00 97.25 164 LYS A N 1
ATOM 1211 C CA . LYS A 1 164 ? -5.495 5.799 5.106 1.00 97.25 164 LYS A CA 1
ATOM 1212 C C . LYS A 1 164 ? -5.077 4.372 5.425 1.00 97.25 164 LYS A C 1
ATOM 1214 O O . LYS A 1 164 ? -3.888 4.105 5.578 1.00 97.25 164 LYS A O 1
ATOM 1219 N N . VAL A 1 165 ? -6.039 3.463 5.526 1.00 97.75 165 VAL A N 1
ATOM 1220 C CA . VAL A 1 165 ? -5.798 2.042 5.802 1.00 97.75 165 VAL A CA 1
ATOM 1221 C C . VAL A 1 165 ? -5.894 1.245 4.510 1.00 97.75 165 VAL A C 1
ATOM 1223 O O . VAL A 1 165 ? -6.874 1.355 3.772 1.00 97.75 165 VAL A O 1
ATOM 1226 N N . TYR A 1 166 ? -4.876 0.427 4.262 1.00 97.62 166 TYR A N 1
ATO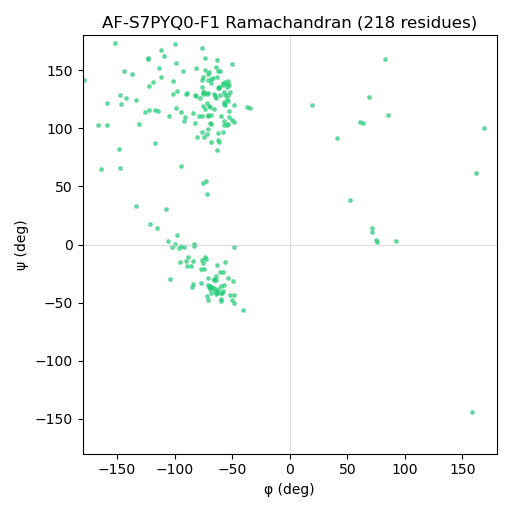M 1227 C CA . TYR A 1 166 ? -4.737 -0.396 3.069 1.00 97.62 166 TYR A CA 1
A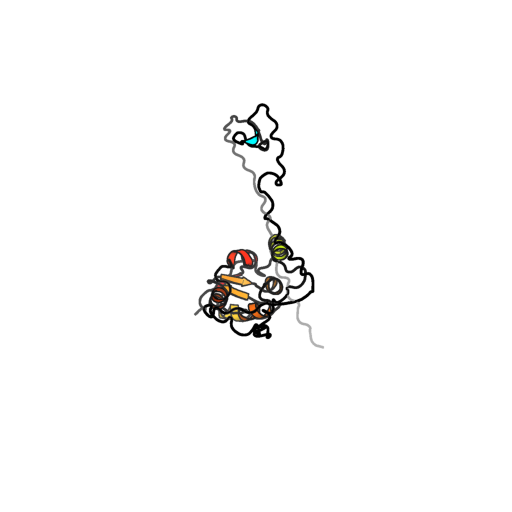TOM 1228 C C . TYR A 1 166 ? -4.609 -1.868 3.442 1.00 97.62 166 TYR A C 1
ATOM 1230 O O . TYR A 1 166 ? -3.828 -2.217 4.329 1.00 97.62 166 TYR A O 1
ATOM 1238 N N . ASN A 1 167 ? -5.323 -2.727 2.715 1.00 97.19 167 ASN A N 1
ATOM 1239 C CA . ASN A 1 167 ? -5.127 -4.169 2.759 1.00 97.19 167 ASN A CA 1
ATOM 1240 C C . ASN A 1 167 ? -3.950 -4.542 1.851 1.00 97.19 167 ASN A C 1
ATOM 1242 O O . ASN A 1 167 ? -4.047 -4.531 0.623 1.00 97.19 167 ASN A O 1
ATOM 1246 N N . ILE A 1 168 ? -2.811 -4.850 2.459 1.00 96.69 168 ILE A N 1
ATOM 1247 C CA . ILE A 1 168 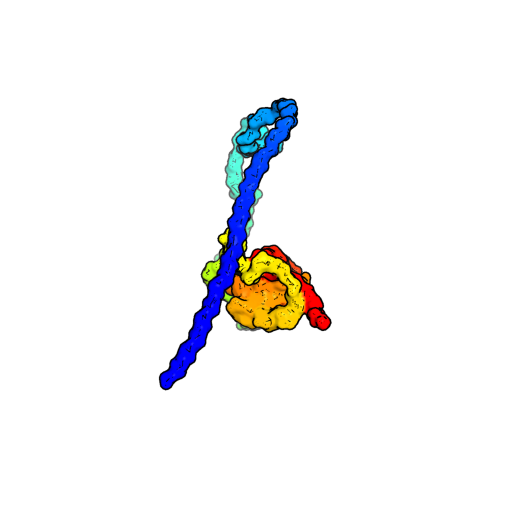? -1.564 -5.126 1.744 1.00 96.69 168 ILE A CA 1
ATOM 1248 C C . ILE A 1 168 ? -1.340 -6.617 1.495 1.00 96.69 168 ILE A C 1
ATOM 1250 O O . ILE A 1 168 ? -0.361 -6.949 0.832 1.00 96.69 168 ILE A O 1
ATOM 1254 N N . THR A 1 169 ? -2.237 -7.508 1.938 1.00 96.06 169 THR A N 1
ATOM 1255 C CA . THR A 1 169 ? -2.112 -8.969 1.779 1.00 96.06 169 THR A CA 1
ATOM 1256 C C . THR A 1 169 ? -1.753 -9.360 0.347 1.00 96.06 169 THR A C 1
ATOM 1258 O O . THR A 1 169 ? -0.796 -10.092 0.106 1.00 96.06 169 THR A O 1
ATOM 1261 N N . ARG A 1 170 ? -2.490 -8.838 -0.641 1.00 94.81 170 ARG A N 1
ATOM 1262 C CA . ARG A 1 170 ? -2.259 -9.162 -2.059 1.00 94.81 170 ARG A CA 1
ATOM 1263 C C . ARG A 1 170 ? -1.016 -8.495 -2.636 1.00 94.81 170 ARG A C 1
ATOM 1265 O O . ARG A 1 170 ? -0.494 -8.977 -3.634 1.00 94.81 170 ARG A O 1
ATOM 1272 N N . TYR A 1 171 ? -0.549 -7.415 -2.017 1.00 95.31 171 TYR A N 1
ATOM 1273 C CA . TYR A 1 171 ? 0.611 -6.651 -2.464 1.00 95.31 171 TYR A CA 1
ATOM 1274 C C . TYR A 1 171 ? 1.936 -7.165 -1.883 1.00 95.31 171 TYR A C 1
ATOM 1276 O O . TYR A 1 171 ? 2.987 -6.894 -2.459 1.00 95.31 171 TYR A O 1
ATOM 1284 N N . LEU A 1 172 ? 1.906 -7.941 -0.792 1.00 94.88 172 LEU A N 1
ATOM 1285 C CA . LEU A 1 172 ? 3.086 -8.536 -0.151 1.00 94.88 172 LEU A CA 1
ATOM 1286 C C . LEU A 1 172 ? 4.130 -9.078 -1.149 1.00 94.88 172 LEU A C 1
ATOM 1288 O O . LEU A 1 172 ? 5.265 -8.589 -1.113 1.00 94.88 172 LEU A O 1
ATOM 1292 N N . PRO A 1 173 ? 3.784 -9.989 -2.080 1.00 94.25 173 PRO A N 1
ATOM 1293 C CA . PRO A 1 173 ? 4.770 -10.573 -2.990 1.00 94.25 173 PRO A CA 1
ATOM 1294 C C . PRO A 1 173 ? 5.210 -9.620 -4.115 1.00 94.25 173 PRO A C 1
ATOM 1296 O O . PRO A 1 173 ? 6.243 -9.851 -4.739 1.00 94.25 173 PRO A O 1
ATOM 1299 N N . PHE A 1 174 ? 4.466 -8.535 -4.366 1.00 94.00 174 PHE A N 1
ATOM 1300 C CA . PHE A 1 174 ? 4.794 -7.505 -5.363 1.00 94.00 174 PHE A CA 1
ATOM 1301 C C . PHE A 1 174 ? 5.685 -6.390 -4.798 1.00 94.00 174 PHE A C 1
ATOM 1303 O O . PHE A 1 174 ? 6.194 -5.559 -5.553 1.00 94.00 174 PHE A O 1
ATOM 1310 N N . HIS A 1 175 ? 5.877 -6.339 -3.477 1.00 94.19 175 HIS A N 1
ATOM 1311 C CA . HIS A 1 175 ? 6.637 -5.276 -2.833 1.00 94.19 175 HIS A CA 1
ATOM 1312 C C . HIS A 1 175 ? 8.139 -5.376 -3.164 1.00 94.19 175 HIS A C 1
ATOM 1314 O O . HIS A 1 175 ? 8.784 -6.332 -2.730 1.00 94.19 175 HIS A O 1
ATOM 1320 N N . PRO A 1 176 ? 8.760 -4.372 -3.823 1.00 92.00 176 PRO A N 1
ATOM 1321 C CA . PRO A 1 176 ? 10.170 -4.442 -4.231 1.00 92.00 176 PRO A CA 1
ATOM 1322 C C . PRO A 1 176 ? 11.176 -4.607 -3.082 1.00 92.00 176 PRO A C 1
ATOM 1324 O O . PRO A 1 176 ? 12.283 -5.094 -3.303 1.00 92.00 176 PRO A O 1
ATOM 1327 N N . GLY A 1 177 ? 10.811 -4.194 -1.862 1.00 90.38 177 GLY A N 1
ATOM 1328 C CA . GLY A 1 177 ? 11.614 -4.396 -0.650 1.00 90.38 177 GLY A CA 1
ATOM 1329 C C . GLY A 1 177 ? 11.443 -5.776 -0.000 1.00 90.38 177 GLY A C 1
ATOM 1330 O O . GLY A 1 177 ? 12.060 -6.045 1.028 1.00 90.38 177 GLY A O 1
ATOM 1331 N N . GLY A 1 178 ? 10.607 -6.642 -0.579 1.00 92.38 178 GLY A N 1
ATOM 1332 C CA . GLY A 1 178 ? 10.259 -7.961 -0.062 1.00 92.38 178 GLY A CA 1
ATOM 1333 C C . GLY A 1 178 ? 9.153 -7.944 0.996 1.00 92.38 178 GLY A C 1
ATOM 1334 O O . GLY A 1 178 ? 8.905 -6.936 1.667 1.00 92.38 178 GLY A O 1
ATOM 1335 N N . GLU A 1 179 ? 8.517 -9.100 1.178 1.00 93.94 179 GLU A N 1
ATOM 1336 C CA . GLU A 1 179 ? 7.403 -9.303 2.117 1.00 93.94 179 GLU A CA 1
ATOM 1337 C C . GLU A 1 179 ? 7.800 -8.989 3.561 1.00 93.94 179 GLU A C 1
ATOM 1339 O O . GLU A 1 179 ? 7.068 -8.326 4.290 1.00 93.94 179 GLU A O 1
ATOM 1344 N N . LYS A 1 180 ? 9.004 -9.408 3.971 1.00 92.94 180 LYS A N 1
ATOM 1345 C CA . LYS A 1 180 ? 9.504 -9.239 5.343 1.00 92.94 180 LYS A CA 1
ATOM 1346 C C . LYS A 1 180 ? 9.586 -7.774 5.769 1.00 92.94 180 LYS A C 1
ATOM 1348 O O . LYS A 1 180 ? 9.368 -7.479 6.942 1.00 92.94 180 LYS A O 1
ATOM 1353 N N . GLU A 1 181 ? 9.936 -6.874 4.852 1.00 93.81 181 GLU A N 1
ATOM 1354 C CA . GLU A 1 181 ? 10.000 -5.440 5.145 1.00 93.81 181 GLU A CA 1
ATOM 1355 C C . GLU A 1 181 ? 8.594 -4.865 5.307 1.00 93.81 181 GLU A C 1
ATOM 1357 O O . GLU A 1 181 ? 8.323 -4.154 6.272 1.00 93.81 181 GLU A O 1
ATOM 1362 N N . LEU A 1 182 ? 7.680 -5.241 4.410 1.00 94.19 182 LEU A N 1
ATOM 1363 C CA . LEU A 1 182 ? 6.306 -4.758 4.443 1.00 94.19 182 LEU A CA 1
ATOM 1364 C C . LEU A 1 182 ? 5.542 -5.284 5.669 1.00 94.19 182 LEU A C 1
ATOM 1366 O O . LEU A 1 182 ? 4.829 -4.530 6.328 1.00 94.19 182 LEU A O 1
ATOM 1370 N N . MET A 1 183 ? 5.788 -6.531 6.073 1.00 96.31 183 MET A N 1
ATOM 1371 C CA . MET A 1 183 ? 5.225 -7.111 7.295 1.00 96.31 183 MET A CA 1
ATOM 1372 C C . MET A 1 183 ? 5.670 -6.400 8.572 1.00 96.31 183 MET A C 1
ATOM 1374 O O . MET A 1 183 ? 5.003 -6.521 9.597 1.00 96.31 183 MET A O 1
ATOM 1378 N N . ARG A 1 184 ? 6.747 -5.599 8.545 1.00 95.00 184 ARG A N 1
ATOM 1379 C CA . ARG A 1 184 ? 7.085 -4.767 9.706 1.00 95.00 184 ARG A CA 1
ATOM 1380 C C . ARG A 1 184 ? 6.004 -3.741 9.981 1.00 95.00 184 ARG A C 1
ATOM 1382 O O . ARG A 1 184 ? 5.849 -3.389 11.137 1.00 95.00 184 ARG A O 1
ATOM 1389 N N . VAL A 1 185 ? 5.269 -3.243 8.995 1.00 96.06 185 VAL A N 1
ATOM 1390 C CA . VAL A 1 185 ? 4.216 -2.237 9.222 1.00 96.06 185 VAL A CA 1
ATOM 1391 C C . VAL A 1 185 ? 2.811 -2.832 9.264 1.00 96.06 185 VAL A C 1
ATOM 1393 O O . VAL A 1 185 ? 1.852 -2.094 9.487 1.00 96.06 185 VAL A O 1
ATOM 1396 N N . ALA A 1 186 ? 2.689 -4.153 9.114 1.00 97.00 186 ALA A N 1
ATOM 1397 C CA . ALA A 1 186 ? 1.419 -4.848 9.249 1.00 97.00 186 ALA A CA 1
ATOM 1398 C C . ALA A 1 186 ? 0.845 -4.669 10.665 1.00 97.00 186 ALA A C 1
ATOM 1400 O O . ALA A 1 186 ? 1.556 -4.739 11.672 1.00 97.00 186 ALA A O 1
ATOM 1401 N N . GLY A 1 187 ? -0.448 -4.389 10.727 1.00 97.06 187 GLY A N 1
ATOM 1402 C CA . GLY A 1 187 ? -1.206 -4.127 11.938 1.00 97.06 187 GLY A CA 1
ATOM 1403 C C . GLY A 1 187 ? -0.923 -2.787 12.621 1.00 97.06 187 GLY A C 1
ATOM 1404 O O . GLY A 1 187 ? -1.281 -2.600 13.785 1.00 97.06 187 GLY A O 1
ATOM 1405 N N . ARG A 1 188 ? -0.249 -1.841 11.955 1.00 96.50 188 ARG A N 1
ATOM 1406 C CA . ARG A 1 188 ? 0.075 -0.532 12.545 1.00 96.50 188 ARG A CA 1
ATOM 1407 C C . ARG A 1 188 ? 0.196 0.586 11.518 1.00 96.50 188 ARG A C 1
ATOM 1409 O O . ARG A 1 188 ? 0.154 0.361 10.310 1.00 96.50 188 ARG A O 1
ATOM 1416 N N . ASP A 1 189 ? 0.356 1.802 12.030 1.00 97.19 189 ASP A N 1
ATOM 1417 C CA . ASP A 1 189 ? 0.723 2.961 11.225 1.00 97.19 189 ASP A CA 1
ATOM 1418 C C . ASP A 1 189 ? 2.185 2.852 10.772 1.00 97.19 189 ASP A C 1
ATOM 1420 O O . ASP A 1 189 ? 3.128 2.916 11.569 1.00 97.19 189 ASP A O 1
ATOM 1424 N N . GLY A 1 190 ? 2.351 2.632 9.471 1.00 95.94 190 GLY A N 1
ATOM 1425 C CA . GLY A 1 190 ? 3.623 2.519 8.780 1.00 95.94 190 GLY A CA 1
ATOM 1426 C C . GLY A 1 190 ? 4.140 3.838 8.219 1.00 95.94 190 GLY A C 1
ATOM 1427 O O . GLY A 1 190 ? 5.243 3.844 7.675 1.00 95.94 190 GLY A O 1
ATOM 1428 N N . THR A 1 191 ? 3.408 4.949 8.359 1.00 96.38 191 THR A N 1
ATOM 1429 C CA . THR A 1 191 ? 3.706 6.236 7.705 1.00 96.38 191 THR A CA 1
ATOM 1430 C C . THR A 1 191 ? 5.151 6.677 7.910 1.00 96.38 191 THR A C 1
ATOM 1432 O O . THR A 1 191 ? 5.847 7.008 6.954 1.00 96.38 191 THR A O 1
ATOM 1435 N N . LYS A 1 192 ? 5.655 6.622 9.148 1.00 95.62 192 LYS A N 1
ATOM 1436 C CA . LYS A 1 192 ? 7.029 7.044 9.459 1.00 95.62 192 LYS A CA 1
ATOM 1437 C C . LYS A 1 192 ? 8.083 6.172 8.770 1.00 95.62 192 LYS A C 1
ATOM 1439 O O . LYS A 1 192 ? 9.067 6.700 8.257 1.00 95.62 192 LYS A O 1
ATOM 1444 N N . LEU A 1 193 ? 7.888 4.851 8.765 1.00 94.62 193 LEU A N 1
ATOM 1445 C CA . LEU A 1 193 ? 8.809 3.920 8.107 1.00 94.62 193 LEU A CA 1
ATOM 1446 C C . LEU A 1 193 ? 8.739 4.089 6.584 1.00 94.62 193 LEU A C 1
ATOM 1448 O O . LEU A 1 193 ? 9.768 4.141 5.916 1.00 94.62 193 LEU A O 1
ATOM 1452 N N . PHE A 1 194 ? 7.526 4.243 6.052 1.00 95.56 194 PHE A N 1
ATOM 1453 C CA . PHE A 1 194 ? 7.297 4.480 4.636 1.00 95.56 194 PHE A CA 1
ATOM 1454 C C . PHE A 1 194 ? 7.992 5.761 4.171 1.00 95.56 194 PHE A C 1
ATOM 1456 O O . PHE A 1 194 ? 8.747 5.712 3.209 1.00 95.56 194 PHE A O 1
ATOM 1463 N N . MET A 1 195 ? 7.836 6.879 4.883 1.00 94.94 195 MET A N 1
ATOM 1464 C CA . MET A 1 195 ? 8.472 8.149 4.514 1.00 94.94 195 MET A CA 1
ATOM 1465 C C . MET A 1 195 ? 9.998 8.111 4.606 1.00 94.94 195 MET A C 1
ATOM 1467 O O . MET A 1 195 ? 10.673 8.78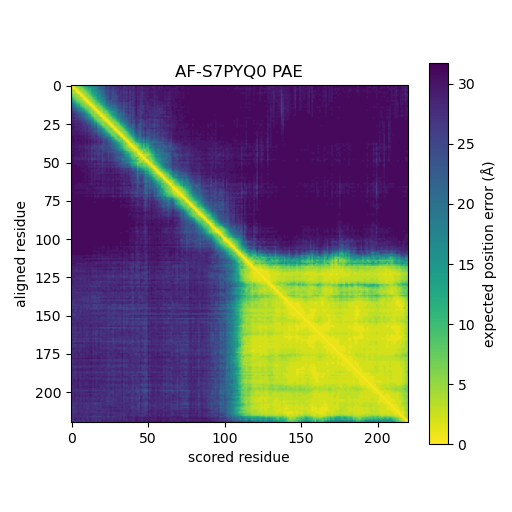1 3.832 1.00 94.94 195 MET A O 1
ATOM 1471 N N . LEU A 1 196 ? 10.564 7.302 5.503 1.00 94.69 196 LEU A N 1
ATOM 1472 C CA . LEU A 1 196 ? 12.015 7.153 5.608 1.00 94.69 196 LEU A CA 1
ATOM 1473 C C . LEU A 1 196 ? 12.622 6.433 4.393 1.00 94.69 196 LEU A C 1
ATOM 1475 O O . LEU A 1 196 ? 13.728 6.762 3.970 1.00 94.69 196 LEU A O 1
ATOM 1479 N N . THR A 1 197 ? 11.920 5.440 3.845 1.00 92.81 197 THR A N 1
ATOM 1480 C CA . THR A 1 197 ? 12.456 4.568 2.785 1.00 92.81 197 THR A CA 1
ATOM 1481 C C . THR A 1 197 ? 11.911 4.907 1.394 1.00 92.81 197 THR A C 1
ATOM 1483 O O . THR A 1 197 ? 12.607 4.732 0.397 1.00 92.81 197 THR A O 1
ATOM 1486 N N . HIS A 1 198 ? 10.688 5.427 1.316 1.00 93.81 198 HIS A N 1
ATOM 1487 C CA . HIS A 1 198 ? 9.883 5.555 0.101 1.00 93.81 198 HIS A CA 1
ATOM 1488 C C . HIS A 1 198 ? 9.245 6.948 -0.046 1.00 93.81 198 HIS A C 1
ATOM 1490 O O . HIS A 1 198 ? 8.165 7.065 -0.615 1.00 93.81 198 HIS A O 1
ATOM 1496 N N . ALA A 1 199 ? 9.911 8.012 0.421 1.00 91.50 199 ALA A N 1
ATOM 1497 C CA . ALA A 1 199 ? 9.393 9.391 0.392 1.00 91.50 199 ALA A CA 1
ATOM 1498 C C . ALA A 1 199 ? 8.834 9.849 -0.973 1.00 91.50 199 ALA A C 1
ATOM 1500 O O . ALA A 1 199 ? 7.919 10.663 -1.028 1.00 91.50 199 ALA A O 1
ATOM 1501 N N . TRP A 1 200 ? 9.385 9.329 -2.073 1.00 92.69 200 TRP A N 1
ATOM 1502 C CA . TRP A 1 200 ? 9.020 9.696 -3.448 1.00 92.69 200 TRP A CA 1
ATOM 1503 C C . TRP A 1 200 ? 7.993 8.755 -4.089 1.00 92.69 200 TRP A C 1
ATOM 1505 O O . TRP A 1 200 ? 7.608 8.951 -5.240 1.00 92.69 200 TRP A O 1
ATOM 1515 N N . VAL A 1 201 ? 7.586 7.697 -3.385 1.00 93.25 201 VAL A N 1
ATOM 1516 C CA . VAL A 1 201 ? 6.638 6.708 -3.897 1.00 93.25 201 VAL A CA 1
ATOM 1517 C C . VAL A 1 201 ? 5.225 7.145 -3.543 1.00 93.25 201 VAL A C 1
ATOM 1519 O O . VAL A 1 201 ? 4.907 7.405 -2.384 1.00 93.25 201 VAL A O 1
ATOM 1522 N N . ASN A 1 202 ? 4.346 7.164 -4.541 1.00 93.94 202 ASN A N 1
ATOM 1523 C CA . ASN A 1 202 ? 2.930 7.416 -4.323 1.00 93.94 202 ASN A CA 1
ATOM 1524 C C . ASN A 1 202 ? 2.229 6.131 -3.842 1.00 93.94 202 ASN A C 1
ATOM 1526 O O . ASN A 1 202 ? 1.792 5.311 -4.652 1.00 93.94 202 ASN A O 1
ATOM 1530 N N . ALA A 1 203 ? 2.144 5.955 -2.518 1.00 93.31 203 ALA A N 1
ATOM 1531 C CA . ALA A 1 203 ? 1.435 4.831 -1.901 1.00 93.31 203 ALA A CA 1
ATOM 1532 C C . ALA A 1 203 ? -0.040 4.777 -2.318 1.00 93.31 203 ALA A C 1
ATOM 1534 O O . ALA A 1 203 ? -0.548 3.695 -2.600 1.00 93.31 203 ALA A O 1
ATOM 1535 N N . ASP A 1 204 ? -0.697 5.936 -2.414 1.00 93.62 204 ASP A N 1
ATOM 1536 C CA . ASP A 1 204 ? -2.118 6.032 -2.748 1.00 93.62 204 ASP A CA 1
ATOM 1537 C C . ASP A 1 204 ? -2.393 5.494 -4.153 1.00 93.62 204 ASP A C 1
ATOM 1539 O O . ASP A 1 204 ? -3.340 4.743 -4.343 1.00 93.62 204 ASP A O 1
ATOM 1543 N N . PHE A 1 205 ? -1.539 5.806 -5.131 1.00 93.44 205 PHE A N 1
ATOM 1544 C CA . PHE A 1 205 ? -1.666 5.252 -6.483 1.00 93.44 205 PHE A CA 1
ATOM 1545 C C . PHE A 1 205 ? -1.342 3.754 -6.532 1.00 93.44 205 PHE A C 1
ATOM 1547 O O . PHE A 1 205 ? -1.977 2.988 -7.255 1.00 93.44 205 PHE A O 1
ATOM 1554 N N . MET A 1 206 ? -0.340 3.306 -5.775 1.00 92.88 206 MET A N 1
ATOM 1555 C CA . MET A 1 206 ? 0.038 1.892 -5.762 1.00 92.88 206 MET A CA 1
ATOM 1556 C C . MET A 1 206 ? -1.030 1.013 -5.102 1.00 92.88 206 MET A C 1
ATOM 1558 O O . MET A 1 206 ? -1.240 -0.105 -5.564 1.00 92.88 206 MET A O 1
ATOM 1562 N N . LEU A 1 207 ? -1.707 1.515 -4.066 1.00 95.12 207 LEU A N 1
ATOM 1563 C CA . LEU A 1 207 ? -2.633 0.764 -3.212 1.00 95.12 207 LEU A CA 1
ATOM 1564 C C . LEU A 1 207 ? -4.092 1.250 -3.303 1.00 95.12 207 LEU A C 1
ATOM 1566 O O . LEU A 1 207 ? -4.916 0.859 -2.479 1.00 95.12 207 LEU A O 1
ATOM 1570 N N . ASP A 1 208 ? -4.439 2.056 -4.309 1.00 94.00 208 ASP A N 1
ATOM 1571 C CA . ASP A 1 208 ? -5.794 2.581 -4.565 1.00 94.00 208 ASP A CA 1
ATOM 1572 C C . ASP A 1 208 ? -6.885 1.495 -4.523 1.00 94.00 208 ASP A C 1
ATOM 1574 O O . ASP A 1 208 ? -7.946 1.633 -3.906 1.00 94.00 208 ASP A O 1
ATOM 1578 N N . SER A 1 209 ? -6.588 0.362 -5.145 1.00 93.62 209 SER A N 1
ATOM 1579 C CA . SER A 1 209 ? -7.473 -0.788 -5.274 1.00 93.62 209 SER A CA 1
ATOM 1580 C C . SER A 1 209 ? -7.561 -1.591 -3.979 1.00 93.62 209 SER A C 1
ATOM 1582 O O . SER A 1 209 ? -8.475 -2.385 -3.831 1.00 93.62 209 SER A O 1
ATOM 1584 N N . CYS A 1 210 ? -6.669 -1.340 -3.019 1.00 95.50 210 CYS A N 1
ATOM 1585 C CA . CYS A 1 210 ? -6.561 -2.009 -1.722 1.00 95.50 210 CYS A CA 1
ATOM 1586 C C . CYS A 1 210 ? -7.058 -1.153 -0.544 1.00 95.50 210 CYS A C 1
ATOM 1588 O O . CYS A 1 210 ? -6.921 -1.564 0.608 1.00 95.50 210 CYS A O 1
ATOM 1590 N N . MET A 1 211 ? -7.590 0.047 -0.794 1.00 96.19 211 MET A N 1
ATOM 1591 C CA . MET A 1 211 ? -8.013 0.958 0.270 1.00 96.19 211 MET A CA 1
ATOM 1592 C C . MET A 1 211 ? -9.201 0.396 1.060 1.00 96.19 211 MET A C 1
ATOM 1594 O O . MET A 1 211 ? -10.290 0.241 0.521 1.00 96.19 211 MET A O 1
ATOM 1598 N N . VAL A 1 212 ? -8.995 0.143 2.349 1.00 96.75 212 VAL A N 1
ATOM 1599 C CA . VAL A 1 212 ? -10.034 -0.323 3.279 1.00 96.75 212 VAL A CA 1
ATOM 1600 C C . VAL A 1 212 ? -10.814 0.859 3.845 1.00 96.75 212 VAL A C 1
ATOM 1602 O O . VAL A 1 212 ? -12.020 0.771 4.046 1.00 96.75 212 VAL A O 1
ATOM 1605 N N . GLY A 1 213 ? -10.140 1.983 4.098 1.00 96.50 213 GLY A N 1
ATOM 1606 C CA . GLY A 1 213 ? -10.781 3.165 4.663 1.00 96.50 213 GLY A CA 1
ATOM 1607 C C . GLY A 1 213 ? -9.807 4.116 5.346 1.00 96.50 213 GLY A C 1
ATOM 1608 O O . GLY A 1 213 ? -8.674 4.283 4.894 1.00 96.50 213 GLY A O 1
ATOM 1609 N N . PHE A 1 214 ? -10.247 4.748 6.432 1.00 97.06 214 PHE A N 1
ATOM 1610 C CA . PHE A 1 214 ? -9.495 5.791 7.134 1.00 97.06 214 PHE A CA 1
ATOM 1611 C C . PHE A 1 214 ? -9.185 5.388 8.571 1.00 97.06 214 PHE A C 1
ATOM 1613 O O . PHE A 1 214 ? -10.036 4.832 9.267 1.00 97.06 214 PHE A O 1
ATOM 1620 N N . LEU A 1 215 ? -7.972 5.707 9.018 1.00 96.69 215 LEU A N 1
ATOM 1621 C CA . LEU A 1 215 ? -7.549 5.522 10.398 1.00 96.69 215 LEU A CA 1
ATOM 1622 C C . LEU A 1 215 ? -8.258 6.561 11.275 1.00 96.69 215 LEU A C 1
ATOM 1624 O O . LEU A 1 215 ? -8.120 7.763 11.050 1.00 96.69 215 LEU A O 1
ATOM 1628 N N . THR A 1 216 ? -9.008 6.108 12.276 1.00 95.75 216 THR A N 1
ATOM 1629 C CA . THR A 1 216 ? -9.699 6.982 13.235 1.00 95.75 216 THR A CA 1
ATOM 1630 C C . THR A 1 216 ? -9.100 6.871 14.629 1.00 95.75 216 THR A C 1
ATOM 1632 O O . THR A 1 216 ? -8.326 5.960 14.912 1.00 95.75 216 THR A O 1
ATOM 1635 N N . SER A 1 217 ? -9.461 7.796 15.521 1.00 92.69 217 SER A N 1
ATOM 1636 C CA . SER A 1 217 ? -9.186 7.633 16.948 1.00 92.69 217 SER A CA 1
ATOM 1637 C C . SER A 1 217 ? -9.938 6.425 17.510 1.00 92.69 217 SER A C 1
ATOM 1639 O O . SER A 1 217 ? -10.931 5.966 16.938 1.00 92.69 217 SER A O 1
ATOM 1641 N N . GLU A 1 218 ? -9.449 5.907 18.633 1.00 89.19 218 GLU A N 1
ATOM 1642 C CA . GLU A 1 218 ? -10.130 4.852 19.377 1.00 89.19 218 GLU A CA 1
ATOM 1643 C C . GLU A 1 218 ? -11.511 5.356 19.841 1.00 89.19 218 GLU A C 1
ATOM 1645 O O . GLU A 1 218 ? -11.613 6.513 20.268 1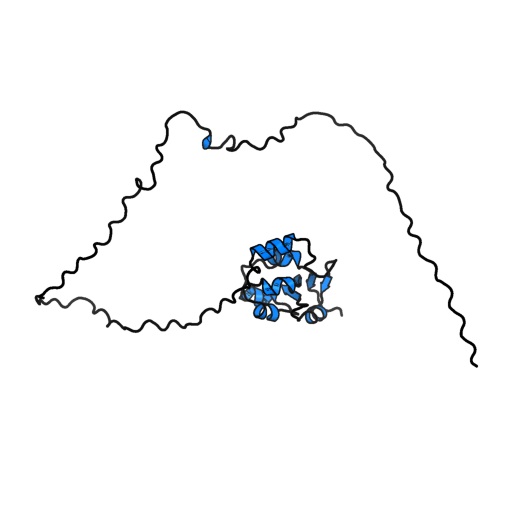.00 89.19 218 GLU A O 1
ATOM 1650 N N . PRO A 1 219 ? -12.583 4.556 19.692 1.00 76.12 219 PRO A N 1
ATOM 1651 C CA . PRO A 1 219 ? -13.877 4.903 20.262 1.00 76.12 219 PRO A CA 1
ATOM 1652 C C . PRO A 1 219 ? -13.757 4.901 21.792 1.00 76.12 219 PRO A C 1
ATOM 1654 O O . PRO A 1 219 ? -13.232 3.946 22.364 1.00 76.12 219 PRO A O 1
ATOM 1657 N N . LEU A 1 220 ? -14.184 6.004 22.412 1.00 62.19 220 LEU A N 1
ATOM 1658 C CA . LEU A 1 220 ? -14.231 6.194 23.866 1.00 62.19 220 LEU A CA 1
ATOM 1659 C C . LEU A 1 220 ? -15.225 5.241 24.538 1.00 62.19 220 LEU A C 1
ATOM 1661 O O . LEU A 1 220 ? -16.277 4.965 23.916 1.00 62.19 220 LEU A O 1
#

Sequence (220 aa):
MSPAPPAPAPEPTPSVEVVEPQDDSDDETVKDEHSDDDQPPAFPALSSAQRAGPSSVPRILTDTELMPPPPQPSLASRNPGLSAPKSSGSNLLALPPSTTKPPVRPSSKREKVALAPGYGPLDWAKLKSSGQNLRGVDMLLRVPPSELKKHNKLDDAWTAINGKVYNITRYLPFHPGGEKELMRVAGRDGTKLFMLTHAWVNADFMLDSCMVGFLTSEPL

Mean predicted aligned error: 21.39 Å

Solvent-accessible surface area (backbone atoms only — not comparable to full-atom values): 14960 Å² total; per-residue (Å²): 135,84,85,80,82,84,82,83,81,87,79,85,80,86,82,81,84,82,82,81,86,82,89,84,87,83,87,82,89,78,86,81,89,83,77,93,73,96,62,78,80,64,82,73,52,99,88,38,83,87,70,74,78,81,90,73,85,74,74,81,73,58,83,73,78,84,52,83,77,77,80,74,78,77,77,74,80,78,74,90,77,86,86,86,86,91,79,89,80,95,81,73,85,80,77,76,79,83,71,93,59,80,79,82,65,80,79,71,67,77,78,70,57,75,62,59,93,79,30,46,76,69,46,50,52,51,52,63,70,62,74,63,81,52,29,81,61,94,62,76,42,80,39,27,62,78,58,38,45,72,25,54,42,82,88,43,20,26,31,27,50,88,55,32,26,30,32,40,38,85,45,33,67,49,38,76,77,30,43,75,58,57,56,68,27,31,18,35,78,25,38,72,63,44,50,74,78,42,69,88,56,63,60,64,76,75,38,58,66,12,50,31,30,36,57,43,74,70,85,131

Organism: Gloeophyllum trabeum (strain ATCC 11539 / FP-39264 / Madison 617) (NCBI:txid670483)

Radius of gyration: 36.92 Å; Cα contacts (8 Å, |Δi|>4): 172; chains: 1; bounding box: 115×66×83 Å

Secondary structure (DSSP, 8-state):
-PPPPPPPPPPPPPP----PPPP---------------PPP-SSPTT-GGG-----------TTSSSPPPPPP------------------S-PPPP---S------------PPPTT-SHHHHHHHHTT---SSS-SS-EEE-HHHHTT-BSSSSBEEEETTEEEE-TTTGGG-TT-HHHHTTSTTEE-HHHHHHHHTTS-HHHHHGGGEEEEE-PPP-

pLDDT: mean 72.95, std 20.68, range [36.09, 97.75]

Foldseek 3Di:
DDDDDDDDDDDDDDDDDDDDDDDDDDDDDDDDDDDDDPDPQPPPHPPDPVPDDDDDPPPPPPPPPPDPPDPDDPPPPDDDDDDDDDDDDPDDDDDPPPPPDDPPPVPPVVPFPDQDPQLEPVSLVCVLVVPDQLQPDDDADAAELVNQQVQLDLCGFWAAAPQWIFGCNVVQSNDRVHNVLSSVRTSYHCHVVCCVPPVPDDPCVSGVSGTNHGYDHDDD

InterPro domains:
  IPR001199 Cytochrome b5-like heme/steroid binding domain [PF00173] (145-215)
  IPR001199 Cytochrome b5-like heme/steroid binding domain [PR00363] (165-175)
  IPR001199 Cytochrome b5-like heme/steroid binding domain [PR00363] (175-189)
  IPR001199 Cytochrome b5-like heme/steroid binding domain [PR00363] (203-215)
  IPR001199 Cytochrome b5-like heme/steroid binding domain [PS50255] (140-216)
  IPR001199 Cytochrome b5-like heme/steroid binding domain [SM01117] (143-216)
  IPR018506 Cytochrome b5, heme-binding site [PS00191] (171-178)
  IPR036400 Cytochrome b5-like heme/steroid binding domain superfamily [G3DSA:3.10.120.10] (139-219)
  IPR036400 Cytochrome b5-like heme/steroid binding domain superfamily [SSF55856] (138-218)
  IPR051872 Cytochrome b5/Flavoprotein Reductase [PTHR46237] (31-215)